Protein AF-A0A968ZF08-F1 (afdb_monomer)

pLDDT: mean 76.98, std 14.82, range [44.12, 96.5]

Structure (mmCIF, N/CA/C/O backbone):
data_AF-A0A968ZF08-F1
#
_entry.id   AF-A0A968ZF08-F1
#
loop_
_atom_site.group_PDB
_atom_site.id
_atom_site.type_symbol
_atom_site.label_atom_id
_atom_site.label_alt_id
_atom_site.label_comp_id
_atom_site.label_asym_id
_atom_site.label_entity_id
_atom_site.label_seq_id
_atom_site.pdbx_PDB_ins_code
_atom_site.Cartn_x
_atom_site.Cartn_y
_atom_site.Cartn_z
_atom_site.occupancy
_atom_site.B_iso_or_equiv
_atom_site.auth_seq_id
_atom_site.auth_comp_id
_atom_site.auth_asym_id
_atom_sit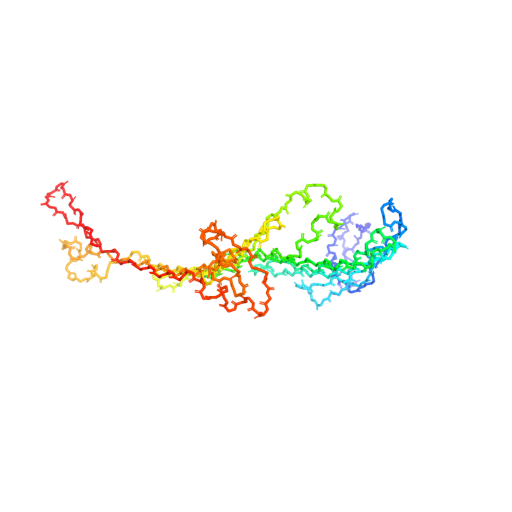e.auth_atom_id
_atom_site.pdbx_PDB_model_num
ATOM 1 N N . MET A 1 1 ? -23.225 6.498 -31.723 1.00 47.66 1 MET A N 1
ATOM 2 C CA . MET A 1 1 ? -24.523 7.137 -32.005 1.00 47.66 1 MET A CA 1
ATOM 3 C C . MET A 1 1 ? -25.065 6.472 -33.248 1.00 47.66 1 MET A C 1
ATOM 5 O O . MET A 1 1 ? -24.306 6.337 -34.199 1.00 47.66 1 MET A O 1
ATOM 9 N N . THR A 1 2 ? -26.288 5.959 -33.204 1.00 60.84 2 THR A N 1
ATOM 10 C CA . THR A 1 2 ? -26.950 5.377 -34.379 1.00 60.84 2 THR A CA 1
ATOM 11 C C . THR A 1 2 ? -27.924 6.404 -34.952 1.00 60.84 2 THR A C 1
ATOM 13 O O . THR A 1 2 ? -28.479 7.197 -34.189 1.00 60.84 2 THR A O 1
ATOM 16 N N . GLY A 1 3 ? -28.082 6.421 -36.279 1.00 67.25 3 GLY A N 1
ATOM 17 C CA . GLY A 1 3 ? -29.050 7.277 -36.977 1.00 67.25 3 GLY A CA 1
ATOM 18 C C . GLY A 1 3 ? -30.508 6.904 -36.667 1.00 67.25 3 GLY A C 1
ATOM 19 O O . GLY A 1 3 ? -30.730 6.046 -35.808 1.00 67.25 3 GLY A O 1
ATOM 20 N N . PRO A 1 4 ? -31.494 7.527 -37.341 1.00 73.12 4 PRO A N 1
ATOM 21 C CA . PRO A 1 4 ? -32.912 7.281 -37.085 1.00 73.12 4 PRO A CA 1
ATOM 22 C C . PRO A 1 4 ? -33.223 5.785 -37.164 1.00 73.12 4 PRO A C 1
ATOM 24 O O . PRO A 1 4 ? -32.818 5.108 -38.110 1.00 73.12 4 PRO A O 1
ATOM 27 N N . PHE A 1 5 ? -33.905 5.264 -36.148 1.00 74.12 5 PHE A N 1
ATOM 28 C CA . PHE A 1 5 ? -34.197 3.838 -36.030 1.00 74.12 5 PHE A CA 1
ATOM 29 C C . PHE A 1 5 ? -35.633 3.619 -35.555 1.00 74.12 5 PHE A C 1
ATOM 31 O O . PHE A 1 5 ? -36.205 4.450 -34.844 1.00 74.12 5 PHE A O 1
ATOM 38 N N . ASN A 1 6 ? -36.210 2.489 -35.961 1.00 78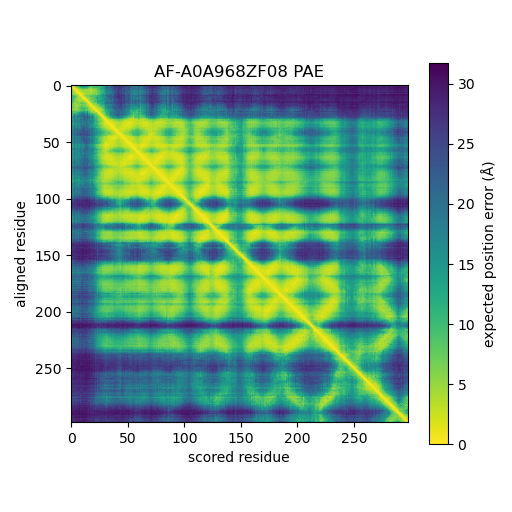.88 6 ASN A N 1
ATOM 39 C CA . ASN A 1 6 ? -37.553 2.083 -35.572 1.00 78.88 6 ASN A CA 1
ATOM 40 C C . ASN A 1 6 ? -37.492 0.902 -34.598 1.00 78.88 6 ASN A C 1
ATOM 42 O O . ASN A 1 6 ? -36.648 0.016 -34.754 1.00 78.88 6 ASN A O 1
ATOM 46 N N . LEU A 1 7 ? -38.357 0.899 -33.583 1.00 71.94 7 LEU A N 1
ATOM 47 C CA . LEU A 1 7 ? -38.429 -0.196 -32.620 1.00 71.94 7 LEU A CA 1
ATOM 48 C C . LEU A 1 7 ? -39.326 -1.311 -33.176 1.00 71.94 7 LEU A C 1
ATOM 50 O O . LEU A 1 7 ? -40.513 -1.100 -33.423 1.00 71.94 7 LEU A O 1
ATOM 54 N N . ASN A 1 8 ? -38.767 -2.509 -33.336 1.00 77.81 8 ASN A N 1
ATOM 55 C CA . ASN A 1 8 ? -39.511 -3.695 -33.761 1.00 77.81 8 ASN A CA 1
ATOM 56 C C . ASN A 1 8 ? -39.683 -4.640 -32.568 1.00 77.81 8 ASN A C 1
ATOM 58 O O . ASN A 1 8 ? -38.724 -4.885 -31.833 1.00 77.81 8 ASN A O 1
ATOM 62 N N . PHE A 1 9 ? -40.881 -5.193 -32.383 1.00 69.00 9 PHE A N 1
ATOM 63 C CA . PHE A 1 9 ? -41.129 -6.240 -31.393 1.00 69.00 9 PHE A CA 1
ATOM 64 C C . PHE A 1 9 ? -41.581 -7.503 -32.120 1.00 69.00 9 PHE A C 1
ATOM 66 O O . PHE A 1 9 ? -42.611 -7.489 -32.786 1.00 69.00 9 PHE A O 1
ATOM 73 N N . SER A 1 10 ? -40.805 -8.588 -32.013 1.00 75.44 10 SER A N 1
ATOM 74 C CA . SER A 1 10 ? -41.101 -9.853 -32.701 1.00 75.44 10 SER A CA 1
ATOM 75 C C . SER A 1 10 ? -41.332 -9.682 -34.216 1.00 75.44 10 SER A C 1
ATOM 77 O O . SER A 1 10 ? -42.333 -10.157 -34.743 1.00 75.44 10 SER A O 1
ATOM 79 N N . ASP A 1 11 ? -40.439 -8.945 -34.890 1.00 76.50 11 ASP A N 1
ATOM 80 C CA . ASP A 1 11 ? -40.513 -8.578 -36.320 1.00 76.50 11 ASP A CA 1
ATOM 81 C C . ASP A 1 11 ? -41.736 -7.746 -36.754 1.00 76.50 11 ASP A C 1
ATOM 83 O O . ASP A 1 11 ? -41.885 -7.434 -37.935 1.00 76.50 11 ASP A O 1
ATOM 87 N N . VAL A 1 12 ? -42.566 -7.279 -35.814 1.00 78.81 12 VAL A N 1
ATOM 88 C CA . VAL A 1 12 ? -43.628 -6.305 -36.092 1.00 78.81 12 VAL A CA 1
ATOM 89 C C . VAL A 1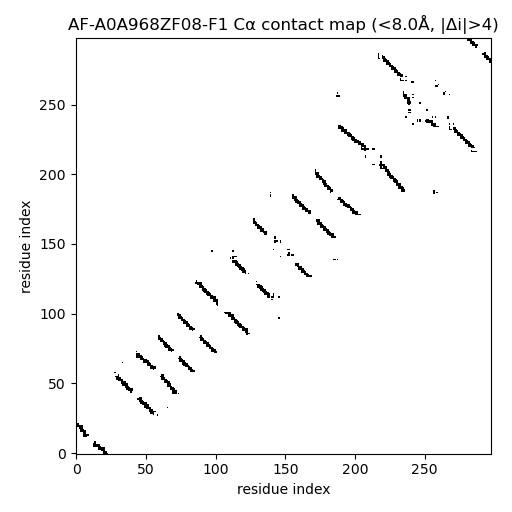 12 ? -43.094 -4.887 -35.848 1.00 78.81 12 VAL A C 1
ATOM 91 O O . VAL A 1 12 ? -42.677 -4.580 -34.722 1.00 78.81 12 VAL A O 1
ATOM 94 N N . PRO A 1 13 ? -43.084 -4.005 -36.866 1.00 72.12 13 PRO A N 1
ATOM 95 C CA . PRO A 1 13 ? -42.648 -2.627 -36.693 1.00 72.12 13 PRO A CA 1
ATOM 96 C C . PRO A 1 13 ? -43.659 -1.864 -35.840 1.00 72.12 13 PRO A C 1
ATOM 98 O O . PRO A 1 13 ? -44.839 -1.772 -36.180 1.00 72.12 13 PRO A O 1
ATOM 101 N N . THR A 1 14 ? -43.201 -1.303 -34.721 1.00 77.12 14 THR A N 1
ATOM 102 C CA . THR A 1 14 ? -44.035 -0.396 -33.927 1.00 77.12 14 THR A CA 1
ATOM 103 C C . THR A 1 14 ? -43.994 1.011 -34.539 1.00 77.12 14 THR A C 1
ATOM 105 O O . THR A 1 14 ? -43.024 1.356 -35.213 1.00 77.12 14 THR A O 1
ATOM 108 N N . PRO A 1 15 ? -45.020 1.856 -34.331 1.00 69.12 15 PRO A N 1
ATOM 109 C CA . PRO A 1 15 ? -45.010 3.247 -34.801 1.00 69.12 15 PRO A CA 1
ATOM 110 C C . PRO A 1 15 ? -44.082 4.169 -33.978 1.00 69.12 15 PRO A C 1
ATOM 112 O O . PRO A 1 15 ? -44.050 5.377 -34.206 1.00 69.12 15 PRO A O 1
ATOM 115 N N . LEU A 1 16 ? -43.335 3.628 -33.008 1.00 73.19 16 LEU A N 1
ATOM 116 C CA . LEU A 1 16 ? -42.413 4.371 -32.149 1.00 73.19 16 LEU A CA 1
ATOM 117 C C . LEU A 1 16 ? -41.025 4.470 -32.806 1.00 73.19 16 LEU A C 1
ATOM 119 O O . LEU A 1 16 ? -40.125 3.674 -32.529 1.00 73.19 16 LEU A O 1
ATOM 123 N N . GLY A 1 17 ? -40.859 5.475 -33.670 1.00 71.38 17 GLY A N 1
ATOM 124 C CA . GLY A 1 17 ? -39.579 5.836 -34.285 1.00 71.38 17 GLY A CA 1
ATOM 125 C C . GLY A 1 17 ? -38.812 6.879 -33.468 1.00 71.38 17 GLY A C 1
ATOM 126 O O . GLY A 1 17 ? -39.379 7.887 -33.045 1.00 71.38 17 GLY A O 1
ATOM 127 N N . PHE A 1 18 ? -37.509 6.670 -33.272 1.00 79.00 18 PHE A N 1
ATOM 128 C CA . PHE A 1 18 ? -36.637 7.618 -32.575 1.00 79.00 18 PHE A CA 1
ATOM 129 C C . PHE A 1 18 ? -35.630 8.231 -33.554 1.00 79.00 18 PHE A C 1
ATOM 131 O O . PHE A 1 18 ? -34.952 7.521 -34.298 1.00 79.00 18 PHE A O 1
ATOM 138 N N . LEU A 1 19 ? -35.498 9.561 -33.529 1.00 75.12 19 LEU A N 1
ATOM 139 C CA . LEU A 1 19 ? -34.545 10.297 -34.374 1.00 75.12 19 LEU A CA 1
ATOM 140 C C . LEU A 1 19 ? -33.081 10.023 -33.984 1.00 75.12 19 LEU A C 1
ATOM 142 O O . LEU A 1 19 ? -32.188 10.120 -34.821 1.00 75.12 19 LEU A O 1
ATOM 146 N N . PHE A 1 20 ? -32.837 9.675 -32.717 1.00 70.06 20 PHE A N 1
ATOM 147 C CA . PHE A 1 20 ? -31.529 9.320 -32.172 1.00 70.06 20 PHE A CA 1
ATOM 148 C C . PHE A 1 20 ? -31.691 8.489 -30.898 1.00 70.06 20 PHE A C 1
ATOM 150 O O . PHE A 1 20 ? -32.651 8.637 -30.144 1.00 70.06 20 PHE A O 1
ATOM 157 N N . GLY A 1 21 ? -30.728 7.606 -30.647 1.00 70.38 21 GLY A N 1
ATOM 158 C CA . GLY A 1 21 ? -30.729 6.717 -29.493 1.00 70.38 21 GLY A CA 1
ATOM 159 C C . GLY A 1 21 ? -29.304 6.387 -29.095 1.00 70.38 21 GLY A C 1
ATOM 160 O O . GLY A 1 21 ? -28.435 6.143 -29.937 1.00 70.38 21 GLY A O 1
ATOM 161 N N . ILE A 1 22 ? -29.045 6.420 -27.792 1.00 70.75 22 ILE A N 1
ATOM 162 C CA . ILE A 1 22 ? -27.770 5.997 -27.229 1.00 70.75 22 ILE A CA 1
ATOM 163 C C . ILE A 1 22 ? -28.013 4.638 -26.597 1.00 70.75 22 ILE A C 1
ATOM 165 O O . ILE A 1 22 ? -28.497 4.539 -25.474 1.00 70.75 22 ILE A O 1
ATOM 169 N N . PHE A 1 23 ? -27.667 3.587 -27.332 1.00 74.75 23 PHE A N 1
ATOM 170 C CA . PHE A 1 23 ? -27.576 2.248 -26.774 1.00 74.75 23 PHE A CA 1
ATOM 171 C C . PHE A 1 23 ? -26.169 2.074 -26.202 1.00 74.75 23 PHE A C 1
ATOM 173 O O . PHE A 1 23 ? -25.208 2.012 -26.978 1.00 74.75 23 PHE A O 1
ATOM 180 N N . PRO A 1 24 ? -25.997 2.031 -24.868 1.00 66.19 24 PRO A N 1
ATOM 181 C CA . PRO A 1 24 ? -24.709 1.707 -24.287 1.00 66.19 24 PRO A CA 1
ATOM 182 C C . PRO A 1 24 ? -24.415 0.242 -24.606 1.00 66.19 24 PRO A C 1
ATOM 184 O O . PRO A 1 24 ? -24.871 -0.663 -23.914 1.00 66.19 24 PRO A O 1
ATOM 187 N N . MET A 1 25 ? -23.663 -0.009 -25.674 1.00 66.25 25 MET A N 1
ATOM 188 C CA . MET A 1 25 ? -23.073 -1.323 -25.885 1.00 66.25 25 MET A CA 1
ATOM 189 C C . MET A 1 25 ? -22.036 -1.516 -24.777 1.00 66.25 25 MET A C 1
ATOM 191 O O . MET A 1 25 ? -21.083 -0.729 -24.719 1.00 66.25 25 MET A O 1
ATOM 195 N N . PRO A 1 26 ? -22.188 -2.509 -23.881 1.00 63.09 26 PRO A N 1
ATOM 196 C CA . PRO A 1 26 ? -21.148 -2.809 -22.916 1.00 63.09 26 PRO A CA 1
ATOM 197 C C . PRO A 1 26 ? -19.923 -3.265 -23.707 1.00 63.09 26 PRO A C 1
ATOM 199 O O . PRO A 1 26 ? -19.850 -4.398 -24.182 1.00 63.09 26 PRO A O 1
ATOM 202 N N . ARG A 1 27 ? -18.963 -2.357 -23.901 1.00 63.75 27 ARG A N 1
ATOM 203 C CA . ARG A 1 27 ? -17.646 -2.697 -24.429 1.00 63.75 27 ARG A CA 1
ATOM 204 C C . ARG A 1 27 ? -16.956 -3.535 -23.365 1.00 63.75 27 ARG A C 1
ATOM 206 O O . ARG A 1 27 ? -16.322 -2.993 -22.466 1.00 63.75 27 ARG A O 1
ATOM 213 N N . ARG A 1 28 ? -17.136 -4.854 -23.438 1.00 68.06 28 ARG A N 1
ATOM 214 C CA . ARG A 1 28 ? -16.257 -5.778 -22.728 1.00 68.06 28 ARG A CA 1
ATOM 215 C C . ARG A 1 28 ? -14.859 -5.558 -23.279 1.00 68.06 28 ARG A C 1
ATOM 217 O O . ARG A 1 28 ? -14.691 -5.450 -24.500 1.00 68.06 28 ARG A O 1
ATOM 224 N N . ALA A 1 29 ? -13.895 -5.427 -22.378 1.00 71.31 29 ALA A N 1
ATOM 225 C CA . ALA A 1 29 ? -12.511 -5.468 -22.784 1.00 71.31 29 ALA A CA 1
ATOM 226 C C . ALA A 1 29 ? -12.263 -6.816 -23.492 1.00 71.31 29 ALA A C 1
ATOM 228 O O . ALA A 1 29 ? -13.035 -7.772 -23.378 1.00 71.31 29 ALA A O 1
ATOM 229 N N . ARG A 1 30 ? -11.284 -6.841 -24.387 1.00 81.81 30 ARG A N 1
ATOM 230 C CA . ARG A 1 30 ? -10.884 -8.060 -25.081 1.00 81.81 30 ARG A CA 1
ATOM 231 C C . ARG A 1 30 ? -9.378 -8.098 -25.075 1.00 81.81 30 ARG A C 1
ATOM 233 O O . ARG A 1 30 ? -8.737 -7.066 -25.276 1.00 81.81 30 ARG A O 1
ATOM 240 N N . SER A 1 31 ? -8.843 -9.290 -24.857 1.00 91.50 31 SER A N 1
ATOM 241 C CA . SER A 1 31 ? -7.417 -9.524 -24.993 1.00 91.50 31 SER A CA 1
ATOM 242 C C . SER A 1 31 ? -6.949 -9.138 -26.396 1.00 91.50 31 SER A C 1
ATOM 244 O O . SER A 1 31 ? -7.662 -9.369 -27.376 1.00 91.50 31 SER A O 1
ATOM 246 N N . GLY A 1 32 ? -5.769 -8.537 -26.495 1.00 91.56 32 GLY A N 1
ATOM 247 C CA . GLY A 1 32 ? -5.272 -8.033 -27.767 1.00 91.56 32 GLY A CA 1
ATOM 248 C C . GLY A 1 32 ? -3.838 -7.537 -27.70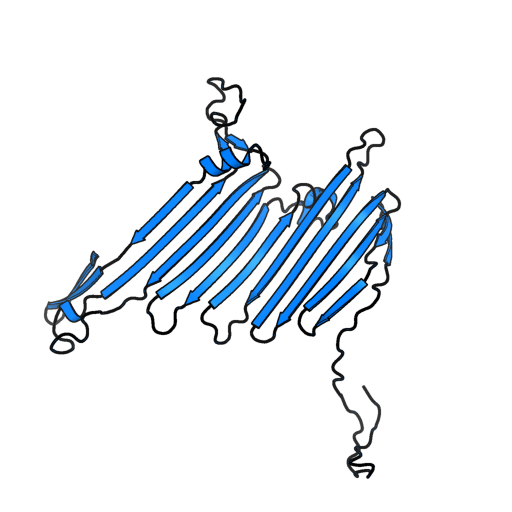5 1.00 91.56 32 GLY A C 1
ATOM 249 O O . GLY A 1 32 ? -3.282 -7.287 -26.637 1.00 91.56 32 GLY A O 1
ATOM 250 N N . VAL A 1 33 ? -3.243 -7.394 -28.885 1.00 92.81 33 VAL A N 1
ATOM 251 C CA . VAL A 1 33 ? -1.886 -6.872 -29.038 1.00 92.81 33 VAL A CA 1
ATOM 252 C C . VAL A 1 33 ? -1.891 -5.364 -28.789 1.00 92.81 33 VAL A C 1
ATOM 254 O O . VAL A 1 33 ? -2.725 -4.633 -29.324 1.00 92.81 33 VAL A O 1
ATOM 257 N N . ILE A 1 34 ? -0.944 -4.901 -27.978 1.00 92.81 34 ILE A N 1
ATOM 258 C CA . ILE A 1 34 ? -0.653 -3.488 -27.761 1.00 92.81 34 ILE A CA 1
ATOM 259 C C . ILE A 1 34 ? 0.438 -3.105 -28.758 1.00 92.81 34 ILE A C 1
ATOM 261 O O . ILE A 1 34 ? 1.558 -3.619 -28.693 1.00 92.81 34 ILE A O 1
ATOM 265 N N . PHE A 1 35 ? 0.104 -2.225 -29.700 1.00 94.56 35 PHE A N 1
ATOM 266 C CA . PHE A 1 35 ? 1.063 -1.778 -30.703 1.00 94.56 35 PHE A CA 1
ATOM 267 C C . PHE A 1 35 ? 2.143 -0.893 -30.073 1.00 94.56 35 PHE A C 1
ATOM 269 O O . PHE A 1 35 ? 1.806 0.059 -29.361 1.00 94.56 35 PHE A O 1
ATOM 276 N N . PRO A 1 36 ? 3.428 -1.174 -30.352 1.00 93.81 36 PRO A N 1
ATOM 277 C CA . PRO A 1 36 ? 4.507 -0.337 -29.871 1.00 93.81 36 PRO A CA 1
ATOM 278 C C . PRO A 1 36 ? 4.492 1.035 -30.540 1.00 93.81 36 PRO A C 1
ATOM 280 O O . PRO A 1 36 ? 4.003 1.221 -31.655 1.00 93.81 36 PRO A O 1
ATOM 283 N N . LYS A 1 37 ? 5.123 1.989 -29.868 1.00 93.69 37 LYS A N 1
ATOM 284 C CA . LYS A 1 37 ? 5.439 3.316 -30.384 1.00 93.69 37 LYS A CA 1
ATOM 285 C C . LYS A 1 37 ? 6.920 3.375 -30.711 1.00 93.69 37 LYS A C 1
ATOM 287 O O . LYS A 1 37 ? 7.745 2.945 -29.904 1.00 93.69 37 LYS A O 1
ATOM 292 N N . TYR A 1 38 ? 7.247 3.944 -31.861 1.00 92.94 38 TYR A N 1
ATOM 293 C CA . TYR A 1 38 ? 8.620 4.215 -32.262 1.00 92.94 38 TYR A CA 1
ATOM 294 C C . TYR A 1 38 ? 8.945 5.703 -32.100 1.00 92.94 38 TYR A C 1
ATOM 296 O O . TYR A 1 38 ? 8.054 6.554 -32.149 1.00 92.94 38 TYR A O 1
ATOM 304 N N . GLY A 1 39 ? 10.216 6.020 -31.887 1.00 92.38 39 GLY A N 1
ATOM 305 C CA . GLY A 1 39 ? 10.694 7.392 -31.759 1.00 92.38 39 GLY A CA 1
ATOM 306 C C . GLY A 1 39 ? 12.186 7.443 -31.457 1.00 92.38 39 GLY A C 1
ATOM 307 O O . GLY A 1 39 ? 12.879 6.432 -31.555 1.00 92.38 39 GLY A O 1
ATOM 308 N N . GLU A 1 40 ? 12.676 8.620 -31.082 1.00 89.81 40 GLU A N 1
ATOM 309 C CA . GLU A 1 40 ? 14.078 8.846 -30.739 1.00 89.81 40 GLU A CA 1
ATOM 310 C C . GLU A 1 40 ? 14.190 9.677 -29.456 1.00 89.81 40 GLU A C 1
ATOM 312 O O . GLU A 1 40 ? 13.421 10.610 -29.225 1.00 89.81 40 GLU A O 1
ATOM 317 N N . GLU A 1 41 ? 15.147 9.329 -28.600 1.00 83.75 41 GLU A N 1
ATOM 318 C CA . GLU A 1 41 ? 15.464 10.043 -27.368 1.00 83.75 41 GLU A CA 1
ATOM 319 C C . GLU A 1 41 ? 16.968 10.336 -27.314 1.00 83.75 41 GLU A C 1
ATOM 321 O O . GLU A 1 41 ? 17.785 9.425 -27.420 1.00 83.75 41 GLU A O 1
ATOM 326 N N . ARG A 1 42 ? 17.364 11.593 -27.072 1.00 78.69 42 ARG A N 1
ATOM 327 C CA . ARG A 1 42 ? 18.778 12.034 -27.109 1.00 78.69 42 ARG A CA 1
ATOM 328 C C . ARG A 1 42 ? 19.727 11.133 -26.302 1.00 78.69 42 ARG A C 1
ATOM 330 O O . ARG A 1 42 ? 20.842 10.826 -26.726 1.00 78.69 42 ARG A O 1
ATOM 337 N N . LEU A 1 43 ? 19.278 10.690 -25.128 1.00 76.25 43 LEU A N 1
ATOM 338 C CA . LEU A 1 43 ? 20.084 9.877 -24.221 1.00 76.25 43 LEU A CA 1
ATOM 339 C C . LEU A 1 43 ? 20.102 8.394 -24.604 1.00 76.25 43 LEU A C 1
ATOM 341 O O . LEU A 1 43 ? 21.161 7.781 -24.508 1.00 76.25 43 LEU A O 1
ATOM 345 N N . ARG A 1 44 ? 18.989 7.834 -25.092 1.00 78.38 44 ARG A N 1
ATOM 346 C CA . ARG A 1 44 ? 18.799 6.380 -25.278 1.00 78.38 44 ARG A CA 1
ATOM 347 C C . ARG A 1 44 ? 18.741 5.929 -26.750 1.00 78.38 44 ARG A C 1
ATOM 349 O O . ARG A 1 44 ? 18.744 4.735 -27.023 1.00 78.38 44 ARG A O 1
ATOM 356 N N . GLY A 1 45 ? 18.788 6.869 -27.693 1.00 86.69 45 GLY A N 1
ATOM 357 C CA . GLY A 1 45 ? 18.734 6.618 -29.135 1.00 86.69 45 GLY A CA 1
ATOM 358 C C . GLY A 1 45 ? 17.319 6.329 -29.636 1.00 86.69 45 GLY A C 1
ATOM 359 O O . GLY A 1 45 ? 16.335 6.750 -29.023 1.00 86.69 45 GLY A O 1
ATOM 360 N N . PHE A 1 46 ? 17.225 5.612 -30.755 1.00 91.56 46 PHE A N 1
ATOM 361 C CA . PHE A 1 46 ? 15.949 5.143 -31.290 1.00 91.56 46 PHE A CA 1
ATOM 362 C C . PHE A 1 46 ? 15.318 4.144 -30.330 1.00 91.56 46 PHE A C 1
ATOM 364 O O . PHE A 1 46 ? 16.016 3.325 -29.735 1.00 91.56 46 PHE A O 1
ATOM 371 N N . PHE A 1 47 ? 14.001 4.191 -30.182 1.00 92.69 47 PHE A N 1
ATOM 372 C CA . PHE A 1 47 ? 13.286 3.293 -29.290 1.00 92.69 47 PHE A CA 1
ATOM 373 C C . PHE A 1 47 ? 12.056 2.690 -29.949 1.00 92.69 47 PHE A C 1
ATOM 375 O O . PHE A 1 47 ? 11.422 3.300 -30.810 1.00 92.69 47 PHE A O 1
ATOM 382 N N . LEU A 1 48 ? 11.693 1.508 -29.464 1.00 93.00 48 LEU A N 1
ATOM 383 C CA . LEU A 1 48 ? 10.410 0.862 -29.670 1.00 93.00 48 LEU A CA 1
ATOM 384 C C . LEU A 1 48 ? 9.848 0.545 -28.280 1.00 93.00 48 LEU A C 1
ATOM 386 O O . LEU A 1 48 ? 10.386 -0.314 -27.588 1.00 93.00 48 LEU A O 1
ATOM 390 N N . ARG A 1 49 ? 8.820 1.270 -27.834 1.00 92.00 49 ARG A N 1
ATOM 391 C CA . ARG A 1 49 ? 8.293 1.198 -26.456 1.00 92.00 49 ARG A CA 1
ATOM 392 C C . ARG A 1 49 ? 6.793 0.942 -26.417 1.00 92.00 49 ARG A C 1
ATOM 394 O O . ARG A 1 49 ? 6.111 1.122 -27.419 1.00 92.00 49 ARG A O 1
ATOM 401 N N . ASP A 1 50 ? 6.285 0.546 -25.255 1.00 91.56 50 ASP A N 1
ATOM 402 C CA . ASP A 1 50 ? 4.868 0.240 -25.008 1.00 91.56 50 ASP A CA 1
ATOM 403 C C . ASP A 1 50 ? 4.290 -0.900 -25.874 1.00 91.56 50 ASP A C 1
ATOM 405 O O . ASP A 1 50 ? 3.074 -1.025 -25.988 1.00 91.56 50 ASP A O 1
ATOM 409 N N . GLY A 1 51 ? 5.126 -1.743 -26.488 1.00 94.25 51 GLY A N 1
ATOM 410 C CA . GLY A 1 51 ? 4.659 -2.876 -27.294 1.00 94.25 51 GLY A CA 1
ATOM 411 C C . GLY A 1 51 ? 4.400 -4.102 -26.437 1.00 94.25 51 GLY A C 1
ATOM 412 O O . GLY A 1 51 ? 5.213 -4.413 -25.574 1.00 94.25 51 GLY A O 1
ATOM 413 N N . GLY A 1 52 ? 3.312 -4.835 -26.662 1.00 94.75 52 GLY A N 1
ATOM 414 C CA . GLY A 1 52 ? 3.077 -6.057 -25.896 1.00 94.75 52 GLY A CA 1
ATOM 415 C C . GLY A 1 52 ? 1.690 -6.651 -26.050 1.00 94.75 52 GLY A C 1
ATOM 416 O O . GLY A 1 52 ? 1.100 -6.602 -27.126 1.00 94.75 52 GLY A O 1
ATOM 417 N N . TYR A 1 53 ? 1.170 -7.234 -24.974 1.00 95.19 53 TYR A N 1
ATOM 418 C CA . TYR A 1 53 ? -0.118 -7.915 -24.984 1.00 95.19 53 TYR A CA 1
ATOM 419 C C . TYR A 1 53 ? -0.960 -7.540 -23.765 1.00 95.19 53 TYR A C 1
ATOM 421 O O . TYR A 1 53 ? -0.482 -7.497 -22.629 1.00 95.19 53 TYR A O 1
ATOM 429 N N . TYR A 1 54 ? -2.234 -7.272 -24.021 1.00 94.31 54 TYR A N 1
ATOM 430 C CA . TYR A 1 54 ? -3.255 -7.049 -23.016 1.00 94.31 54 TYR A CA 1
ATOM 431 C C . TYR A 1 54 ? -4.056 -8.333 -22.820 1.00 94.31 54 TYR A C 1
ATOM 433 O O . TYR A 1 54 ? -4.664 -8.843 -23.759 1.00 94.31 54 TYR A O 1
ATOM 441 N N . PHE A 1 55 ? -4.061 -8.845 -21.597 1.00 93.81 55 PHE A N 1
ATOM 442 C CA . PHE A 1 55 ? -4.840 -9.991 -21.156 1.00 93.81 55 PHE A CA 1
ATOM 443 C C . PHE A 1 55 ? -6.051 -9.496 -20.368 1.00 93.81 55 PHE A C 1
ATOM 445 O O . PHE A 1 55 ? -5.916 -8.912 -19.289 1.00 93.81 55 PHE A O 1
ATOM 452 N N . ASP A 1 56 ? -7.239 -9.760 -20.898 1.00 90.50 56 ASP A N 1
ATOM 453 C CA . ASP A 1 56 ? -8.494 -9.566 -20.186 1.00 90.50 56 ASP A CA 1
ATOM 454 C C . ASP A 1 56 ? -8.956 -10.909 -19.610 1.00 90.50 56 ASP A C 1
ATOM 456 O O . ASP A 1 56 ? -9.553 -11.729 -20.307 1.00 90.50 56 ASP A O 1
ATOM 460 N N . PHE A 1 57 ? -8.593 -11.183 -18.353 1.00 87.00 57 PHE A N 1
ATOM 461 C CA . PHE A 1 57 ? -8.905 -12.462 -17.706 1.00 87.00 57 PHE A CA 1
ATOM 462 C C . PHE A 1 57 ? -10.365 -12.533 -17.250 1.00 87.00 57 PHE A C 1
ATOM 464 O O . PHE A 1 57 ? -10.976 -13.600 -17.277 1.00 87.00 57 PHE A O 1
ATOM 471 N N . SER A 1 58 ? -10.915 -11.413 -16.777 1.00 86.31 58 SER A N 1
ATOM 472 C CA . SER A 1 58 ? -12.316 -11.295 -16.370 1.00 86.31 58 SER A CA 1
ATOM 473 C C . SER A 1 58 ? -12.753 -9.833 -16.341 1.00 86.31 58 SER A C 1
ATOM 475 O O . SER A 1 58 ? -11.914 -8.942 -16.241 1.00 86.31 58 SER A O 1
ATOM 477 N N . ASP A 1 59 ? -14.063 -9.596 -16.216 1.00 84.44 59 ASP A N 1
ATOM 478 C CA . ASP A 1 59 ? -14.644 -8.260 -15.995 1.00 84.44 59 ASP A CA 1
ATOM 479 C C . ASP A 1 59 ? -14.080 -7.520 -14.756 1.00 84.44 59 ASP A C 1
ATOM 481 O O . ASP A 1 59 ? -14.330 -6.326 -14.571 1.00 84.44 59 ASP A O 1
ATOM 485 N N . TYR A 1 60 ? -13.350 -8.219 -13.878 1.00 88.69 60 TYR A N 1
ATOM 486 C CA . TYR A 1 60 ? -12.781 -7.668 -12.650 1.00 88.69 60 TYR A CA 1
ATOM 487 C C . TYR A 1 60 ? -11.263 -7.543 -12.651 1.00 88.69 60 TYR A C 1
ATOM 489 O O . TYR A 1 60 ? -10.763 -6.865 -11.759 1.00 88.69 60 TYR A O 1
ATOM 497 N N . VAL A 1 61 ? -10.533 -8.216 -13.547 1.00 92.50 61 VAL A N 1
ATOM 498 C CA . VAL A 1 61 ? -9.062 -8.296 -13.512 1.00 92.50 61 VAL A CA 1
ATOM 499 C C . VAL A 1 61 ? -8.509 -8.322 -14.927 1.00 92.50 61 VAL A C 1
ATOM 501 O O . VAL A 1 61 ? -8.827 -9.221 -15.705 1.00 92.50 61 VAL A O 1
ATOM 504 N N . ASN A 1 62 ? -7.602 -7.392 -15.205 1.00 93.75 62 ASN A N 1
ATOM 505 C CA . ASN A 1 62 ? -6.829 -7.352 -16.436 1.00 93.75 62 ASN A CA 1
ATOM 506 C C . ASN A 1 62 ? -5.325 -7.290 -16.150 1.00 93.75 62 ASN A C 1
ATOM 508 O O . ASN A 1 62 ? -4.900 -7.024 -15.021 1.00 93.75 62 ASN A O 1
ATOM 512 N N . LEU A 1 63 ? -4.522 -7.551 -17.176 1.00 95.06 63 LEU A N 1
ATOM 513 C CA . LEU A 1 63 ? -3.067 -7.486 -17.133 1.00 95.06 63 LEU A CA 1
ATOM 514 C C . LEU A 1 63 ? -2.540 -7.002 -18.483 1.00 95.06 63 LEU A C 1
ATOM 516 O O . LEU A 1 63 ? -2.783 -7.631 -19.503 1.00 95.06 63 LEU A O 1
ATOM 520 N N . SER A 1 64 ? -1.772 -5.924 -18.502 1.00 95.88 64 SER A N 1
ATOM 521 C CA . SER A 1 64 ? -0.959 -5.523 -19.646 1.00 95.88 64 SER A CA 1
ATOM 522 C C . SER A 1 64 ? 0.491 -5.890 -19.388 1.00 95.88 64 SER A C 1
ATOM 524 O O . SER A 1 64 ? 1.049 -5.481 -18.370 1.00 95.88 64 SER A O 1
ATOM 526 N N . VAL A 1 65 ? 1.104 -6.613 -20.319 1.00 96.50 65 VAL A N 1
ATOM 527 C CA . VAL A 1 65 ? 2.549 -6.844 -20.331 1.00 96.50 65 VAL A CA 1
ATOM 528 C C . VAL A 1 65 ? 3.113 -6.139 -21.550 1.00 96.50 65 VAL A C 1
ATOM 530 O O . VAL A 1 65 ? 2.757 -6.490 -22.673 1.00 96.50 65 VAL A O 1
ATOM 533 N N . THR A 1 66 ? 3.956 -5.136 -21.334 1.00 96.12 66 THR A N 1
ATOM 534 C CA . THR A 1 66 ? 4.622 -4.368 -22.384 1.00 96.12 66 THR A CA 1
ATOM 535 C C . THR A 1 66 ? 6.134 -4.411 -22.226 1.00 96.12 66 THR A C 1
ATOM 537 O O . THR A 1 66 ? 6.671 -4.578 -21.133 1.00 96.12 66 THR A O 1
ATOM 540 N N . GLY A 1 67 ? 6.828 -4.285 -23.348 1.00 95.00 67 GLY A N 1
ATOM 541 C CA . GLY A 1 67 ? 8.270 -4.195 -23.439 1.00 95.00 67 GLY A CA 1
ATOM 542 C C . GLY A 1 67 ? 8.694 -2.907 -24.127 1.00 95.00 67 GLY A C 1
ATOM 543 O O . GLY A 1 67 ? 7.948 -2.292 -24.898 1.00 95.00 67 GLY A O 1
ATOM 544 N N . GLU A 1 68 ? 9.922 -2.514 -23.840 1.00 93.19 68 GLU A N 1
ATOM 545 C CA . GLU A 1 68 ? 10.608 -1.423 -24.505 1.00 93.19 68 GLU A CA 1
ATOM 546 C C . GLU A 1 68 ? 12.045 -1.822 -24.838 1.00 93.19 68 GLU A C 1
ATOM 548 O O . GLU A 1 68 ? 12.721 -2.492 -24.058 1.00 93.19 68 GLU A O 1
ATOM 553 N N . LEU A 1 69 ? 12.501 -1.417 -26.017 1.00 91.94 69 LEU A N 1
ATOM 554 C CA . LEU A 1 69 ? 13.837 -1.668 -26.539 1.00 91.94 69 LEU A CA 1
ATOM 555 C C . LEU A 1 69 ? 14.403 -0.364 -27.088 1.00 91.94 69 LEU A C 1
ATOM 557 O O . LEU A 1 69 ? 13.691 0.405 -27.737 1.00 91.94 69 LEU A O 1
ATOM 561 N N . TYR A 1 70 ? 15.685 -0.133 -26.840 1.00 90.62 70 TYR A N 1
ATOM 562 C CA . TYR A 1 70 ? 16.395 1.070 -27.253 1.00 90.62 70 TYR A CA 1
ATOM 563 C C . TYR A 1 70 ? 17.647 0.699 -28.045 1.00 90.62 70 TYR A C 1
ATOM 565 O O . TYR A 1 70 ? 18.329 -0.279 -27.741 1.00 90.62 70 TYR A O 1
ATOM 573 N N . SER A 1 71 ? 17.993 1.512 -29.041 1.00 89.00 71 SER A N 1
ATOM 574 C CA . SER A 1 71 ? 19.129 1.266 -29.931 1.00 89.00 71 SER A CA 1
ATOM 575 C C . SER A 1 71 ? 20.477 1.342 -29.215 1.00 89.00 71 SER A C 1
ATOM 577 O O . SER A 1 71 ? 21.450 0.774 -29.698 1.00 89.00 71 SER A O 1
ATOM 579 N N . LYS A 1 72 ? 20.551 2.023 -28.062 1.00 84.12 72 LYS A N 1
ATOM 580 C CA . LYS A 1 72 ? 21.749 2.076 -27.208 1.00 84.12 72 LYS A CA 1
ATOM 581 C C . LYS A 1 72 ? 21.797 0.959 -26.150 1.00 84.12 72 LYS A C 1
ATOM 583 O O . LYS A 1 72 ? 22.518 1.082 -25.163 1.00 84.12 72 LYS A O 1
ATOM 588 N N . GLY A 1 73 ? 21.030 -0.118 -26.338 1.00 81.12 73 GLY A N 1
ATOM 589 C CA . GLY A 1 73 ? 21.115 -1.343 -25.535 1.00 81.12 73 GLY A CA 1
ATOM 590 C C . GLY A 1 73 ? 20.301 -1.343 -24.239 1.00 81.12 73 GLY A C 1
ATOM 591 O O . GLY A 1 73 ? 20.336 -2.331 -23.507 1.00 81.12 73 GLY A O 1
ATOM 592 N N . GLN A 1 74 ? 19.558 -0.274 -23.935 1.00 85.19 74 GLN A N 1
ATOM 593 C CA . GLN A 1 74 ? 18.583 -0.301 -22.844 1.00 85.19 74 GLN A CA 1
ATOM 594 C C . GLN A 1 74 ? 17.391 -1.167 -23.253 1.00 85.19 74 GLN A C 1
ATOM 596 O O . GLN A 1 74 ? 16.946 -1.145 -24.403 1.00 85.19 74 GLN A O 1
ATOM 601 N N . TYR A 1 75 ? 16.820 -1.869 -22.287 1.00 89.50 75 TYR A N 1
ATOM 602 C CA . TYR A 1 75 ? 15.526 -2.510 -22.454 1.00 89.50 75 TYR A CA 1
ATOM 603 C C . TYR A 1 75 ? 14.730 -2.434 -21.160 1.00 89.50 75 TYR A C 1
ATOM 605 O O . TYR A 1 75 ? 15.284 -2.241 -20.074 1.00 89.50 75 TYR A O 1
ATOM 613 N N . GLY A 1 76 ? 13.420 -2.580 -21.281 1.00 91.31 76 GLY A N 1
ATOM 614 C CA . GLY A 1 76 ? 12.507 -2.541 -20.157 1.00 91.31 76 GLY A CA 1
ATOM 615 C C . GLY A 1 76 ? 11.314 -3.454 -20.364 1.00 91.31 76 GLY A C 1
ATOM 616 O O . GLY A 1 76 ? 10.921 -3.769 -21.485 1.00 91.31 76 GLY A O 1
ATOM 617 N N . LEU A 1 77 ? 10.757 -3.897 -19.248 1.00 94.06 77 LEU A N 1
ATOM 618 C CA . LEU A 1 77 ? 9.568 -4.721 -19.168 1.00 94.06 77 LEU A CA 1
ATOM 619 C C . LEU A 1 77 ? 8.635 -4.104 -18.133 1.00 94.06 77 LEU A C 1
ATOM 621 O O . LEU A 1 77 ? 9.034 -3.808 -17.006 1.00 94.06 77 LEU A O 1
ATOM 625 N N . ASN A 1 78 ? 7.379 -3.930 -18.510 1.00 94.12 78 ASN A N 1
ATOM 626 C CA . ASN A 1 78 ? 6.319 -3.443 -17.651 1.00 94.12 78 ASN A CA 1
ATOM 627 C C . ASN A 1 78 ? 5.196 -4.478 -17.615 1.00 94.12 78 ASN A C 1
ATOM 629 O O . ASN A 1 78 ? 4.699 -4.924 -18.644 1.00 94.12 78 ASN A O 1
ATOM 633 N N . ALA A 1 79 ? 4.794 -4.856 -16.411 1.00 96.38 79 ALA A N 1
ATOM 634 C CA . ALA A 1 79 ? 3.600 -5.638 -16.165 1.00 96.38 79 ALA A CA 1
ATOM 635 C C . ALA A 1 79 ? 2.677 -4.816 -15.269 1.00 96.38 79 ALA A C 1
ATOM 637 O O . ALA A 1 79 ? 3.022 -4.523 -14.125 1.00 96.38 79 ALA A O 1
ATOM 638 N N . ALA A 1 80 ? 1.500 -4.448 -15.762 1.00 96.00 80 ALA A N 1
ATOM 639 C CA . ALA A 1 80 ? 0.507 -3.698 -15.007 1.00 96.00 80 ALA A CA 1
ATOM 640 C C . ALA A 1 80 ? -0.820 -4.453 -14.983 1.00 96.00 80 ALA A C 1
ATOM 642 O O . ALA A 1 80 ? -1.397 -4.758 -16.017 1.00 96.00 80 ALA A O 1
ATOM 643 N N . SER A 1 81 ? -1.315 -4.748 -13.789 1.00 95.81 81 SER A N 1
ATOM 644 C CA . SER A 1 81 ? -2.616 -5.356 -13.565 1.00 95.81 81 SER A CA 1
ATOM 645 C C . SER A 1 81 ? -3.534 -4.370 -12.864 1.00 95.81 81 SER A C 1
ATOM 647 O O . SER A 1 81 ? -3.145 -3.723 -11.886 1.00 95.81 81 SER A O 1
ATOM 649 N N . GLN A 1 82 ? -4.766 -4.261 -13.344 1.00 93.75 82 GLN A N 1
ATOM 650 C CA . GLN A 1 82 ? -5.813 -3.509 -12.673 1.00 93.75 82 GLN A CA 1
ATOM 651 C C . GLN A 1 82 ? -6.917 -4.472 -12.294 1.00 93.75 82 GLN A C 1
ATOM 653 O O . GLN A 1 82 ? -7.308 -5.340 -13.077 1.00 93.75 82 GLN A O 1
ATOM 658 N N . TYR A 1 83 ? -7.434 -4.299 -11.085 1.00 93.75 83 TYR A N 1
ATOM 659 C CA . TYR A 1 83 ? -8.544 -5.096 -10.616 1.00 93.75 83 TYR A CA 1
ATOM 660 C C . TYR A 1 83 ? -9.581 -4.228 -9.917 1.00 93.75 83 TYR A C 1
ATOM 662 O O . TYR A 1 83 ? -9.269 -3.324 -9.138 1.00 93.75 83 TYR A O 1
ATOM 670 N N . LYS A 1 84 ? -10.852 -4.497 -10.199 1.00 92.50 84 LYS A N 1
ATOM 671 C CA . LYS A 1 84 ? -11.965 -3.719 -9.669 1.00 92.50 84 LYS A CA 1
ATOM 672 C C . LYS A 1 84 ? -13.184 -4.599 -9.497 1.00 92.50 84 LYS A C 1
ATOM 674 O O . LYS A 1 84 ? -13.747 -5.096 -10.461 1.00 92.50 84 LYS A O 1
ATOM 679 N N . LYS A 1 85 ? -13.659 -4.702 -8.261 1.00 90.31 85 LYS A N 1
ATOM 680 C CA . LYS A 1 85 ? -14.938 -5.319 -7.923 1.00 90.31 85 LYS A CA 1
ATOM 681 C C . LYS A 1 85 ? -15.854 -4.256 -7.330 1.00 90.31 85 LYS A C 1
ATOM 683 O O . LYS A 1 85 ? -15.561 -3.705 -6.269 1.00 90.31 85 LYS A O 1
ATOM 688 N N . ARG A 1 86 ? -16.973 -3.969 -8.004 1.00 87.00 86 ARG A N 1
ATOM 689 C CA . ARG A 1 86 ? -17.981 -3.000 -7.534 1.00 87.00 86 ARG A CA 1
ATOM 690 C C . ARG A 1 86 ? -18.449 -3.373 -6.120 1.00 87.00 86 ARG A C 1
ATOM 692 O O . ARG A 1 86 ? -18.742 -4.540 -5.873 1.00 87.00 86 ARG A O 1
ATOM 699 N N . TYR A 1 87 ? -18.487 -2.404 -5.200 1.00 86.50 87 TYR A N 1
ATOM 700 C CA . TYR A 1 87 ? -18.820 -2.618 -3.778 1.00 86.50 87 TYR A CA 1
ATOM 701 C C . TYR A 1 87 ? -17.877 -3.580 -3.032 1.00 86.50 87 TYR A C 1
ATOM 703 O O . TYR A 1 87 ? -18.185 -4.085 -1.949 1.00 86.50 87 TYR A O 1
ATOM 711 N N . GLY A 1 88 ? -16.716 -3.864 -3.621 1.00 88.75 88 GLY A N 1
ATOM 712 C CA . GLY A 1 88 ? -15.705 -4.753 -3.080 1.00 88.75 88 GLY A CA 1
ATOM 713 C C . GLY A 1 88 ? -14.420 -4.002 -2.794 1.00 88.75 88 GLY A C 1
ATOM 714 O O . GLY A 1 88 ? -14.109 -3.727 -1.636 1.00 88.75 88 GLY A O 1
ATOM 715 N N . TYR A 1 89 ? -13.680 -3.732 -3.860 1.00 91.56 89 TYR A N 1
ATOM 716 C CA . TYR A 1 89 ? -12.344 -3.158 -3.825 1.00 91.56 89 TYR A CA 1
ATOM 717 C C . TYR A 1 89 ? -11.953 -2.659 -5.214 1.00 91.56 89 TYR A C 1
ATOM 719 O O . TYR A 1 89 ? -12.491 -3.099 -6.233 1.00 91.56 89 TYR A O 1
ATOM 727 N N . THR A 1 90 ? -10.971 -1.775 -5.250 1.00 94.62 90 THR A N 1
ATOM 728 C CA . THR A 1 90 ? -10.278 -1.366 -6.466 1.00 94.62 90 THR A CA 1
ATOM 729 C C . THR A 1 90 ? -8.789 -1.338 -6.186 1.00 94.62 90 THR A C 1
ATOM 731 O O . THR A 1 90 ? -8.375 -1.014 -5.075 1.00 94.62 90 THR A O 1
ATOM 734 N N . GLY A 1 91 ? -7.974 -1.663 -7.174 1.00 95.19 91 GLY A N 1
ATOM 735 C CA . GLY A 1 91 ? -6.540 -1.544 -7.022 1.00 95.19 91 GLY A CA 1
ATOM 736 C C . GLY A 1 91 ? -5.786 -1.763 -8.315 1.00 95.19 91 GLY A C 1
ATOM 737 O O . GLY A 1 91 ? -6.335 -2.199 -9.328 1.00 95.19 91 GLY A O 1
ATOM 738 N N . ASN A 1 92 ? -4.508 -1.425 -8.261 1.00 96.06 92 ASN A N 1
ATOM 739 C CA . ASN A 1 92 ? -3.580 -1.596 -9.362 1.00 96.06 92 ASN A CA 1
ATOM 740 C C . ASN A 1 92 ? -2.265 -2.148 -8.823 1.00 96.06 92 ASN A C 1
ATOM 742 O O . ASN A 1 92 ? -1.773 -1.688 -7.798 1.00 96.06 92 ASN A O 1
ATOM 746 N N . ALA A 1 93 ? -1.694 -3.119 -9.518 1.00 95.94 93 ALA A N 1
ATOM 747 C CA . ALA A 1 93 ? -0.350 -3.617 -9.282 1.00 95.94 93 ALA A CA 1
ATOM 748 C C . ALA A 1 93 ? 0.472 -3.354 -10.542 1.00 95.94 93 ALA A C 1
ATOM 750 O O . ALA A 1 93 ? 0.007 -3.626 -11.643 1.00 95.94 93 ALA A O 1
ATOM 751 N N . SER A 1 94 ? 1.671 -2.806 -10.406 1.00 94.88 94 SER A N 1
ATOM 752 C CA . SER A 1 94 ? 2.578 -2.588 -11.526 1.00 94.88 94 SER A CA 1
ATOM 753 C C . SER A 1 94 ? 3.987 -2.984 -11.139 1.00 94.88 94 SER A C 1
ATOM 755 O O . SER A 1 94 ? 4.501 -2.509 -10.127 1.00 94.88 94 SER A O 1
ATOM 757 N N . PHE A 1 95 ? 4.614 -3.790 -11.974 1.00 93.69 95 PHE A N 1
ATOM 758 C CA . PHE A 1 95 ? 6.008 -4.161 -11.895 1.00 93.69 95 PHE A CA 1
ATOM 759 C C . PHE A 1 95 ? 6.723 -3.614 -13.126 1.00 93.69 95 PHE A C 1
ATOM 761 O O . PHE A 1 95 ? 6.285 -3.827 -14.252 1.00 93.69 95 PHE A O 1
ATOM 768 N N . ASN A 1 96 ? 7.800 -2.876 -12.906 1.00 90.44 96 ASN A N 1
ATOM 769 C CA . ASN A 1 96 ? 8.643 -2.319 -13.951 1.00 90.44 96 ASN A CA 1
ATOM 770 C C . ASN A 1 96 ? 10.046 -2.848 -13.724 1.00 90.44 96 ASN A C 1
ATOM 772 O O . ASN A 1 96 ? 10.547 -2.793 -12.605 1.00 90.44 96 ASN A O 1
ATOM 776 N N . MET A 1 97 ? 10.680 -3.317 -14.779 1.00 89.19 97 MET A N 1
ATOM 777 C CA . MET A 1 97 ? 12.075 -3.703 -14.787 1.00 89.19 97 MET A CA 1
ATOM 778 C C . MET A 1 97 ? 12.732 -2.985 -15.951 1.00 89.19 97 MET A C 1
ATOM 780 O O . MET A 1 97 ? 12.183 -2.968 -17.047 1.00 89.19 97 MET A O 1
ATOM 784 N N . SER A 1 98 ? 13.891 -2.393 -15.726 1.00 86.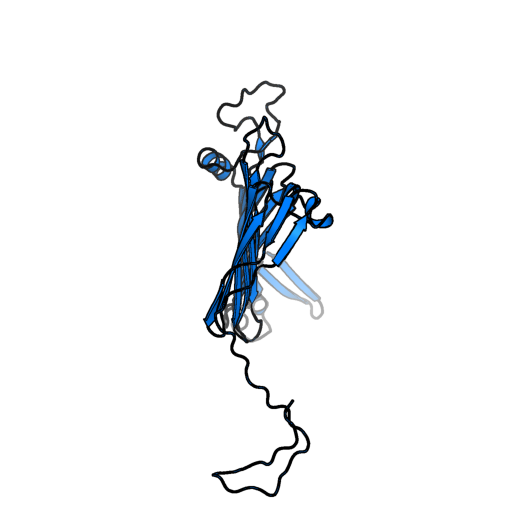06 98 SER A N 1
ATOM 785 C CA . SER A 1 98 ? 14.686 -1.780 -16.775 1.00 86.06 98 SER A CA 1
ATOM 786 C C . SER A 1 98 ? 16.151 -2.099 -16.560 1.00 86.06 98 SER A C 1
ATOM 788 O O . SER A 1 98 ? 16.658 -2.092 -15.438 1.00 86.06 98 SER A O 1
ATOM 790 N N . GLN A 1 99 ? 16.832 -2.392 -17.657 1.00 83.19 99 GLN A N 1
ATOM 791 C CA . GLN A 1 99 ? 18.269 -2.556 -17.675 1.00 83.19 99 GLN A CA 1
ATOM 792 C C . GLN A 1 99 ? 18.872 -1.357 -18.393 1.00 83.19 99 GLN A C 1
ATOM 794 O O . GLN A 1 99 ? 18.550 -1.078 -19.551 1.00 83.19 99 GLN A O 1
ATOM 799 N N . ILE A 1 100 ? 19.750 -0.643 -17.694 1.00 74.31 100 ILE A N 1
ATOM 800 C CA . ILE A 1 100 ? 20.494 0.478 -18.257 1.00 74.31 100 ILE A CA 1
ATOM 801 C C . ILE A 1 100 ? 21.974 0.077 -18.272 1.00 74.31 100 ILE A C 1
ATOM 803 O O . ILE A 1 100 ? 22.577 -0.011 -17.198 1.00 74.31 100 ILE A O 1
ATOM 807 N N . PRO A 1 101 ? 22.568 -0.190 -19.451 1.00 68.62 101 PRO A N 1
ATOM 808 C CA . PRO A 1 101 ? 24.009 -0.360 -19.552 1.00 68.62 101 PRO A CA 1
ATOM 809 C C . PRO A 1 101 ? 24.711 0.956 -19.198 1.00 68.62 101 PRO A C 1
ATOM 811 O O . PRO A 1 101 ? 24.175 2.044 -19.447 1.00 68.62 101 PRO A O 1
ATOM 814 N N . SER A 1 102 ? 25.893 0.856 -18.590 1.00 64.31 102 SER A N 1
ATOM 815 C CA . SER A 1 102 ? 26.743 2.016 -18.326 1.00 64.31 102 SER A CA 1
ATOM 816 C C . SER A 1 102 ? 27.013 2.796 -19.614 1.00 64.31 102 SER A C 1
ATOM 818 O O . SER A 1 102 ? 27.144 2.229 -20.697 1.00 64.31 102 SER A O 1
ATOM 820 N N . GLN A 1 103 ? 27.066 4.124 -19.500 1.00 61.78 103 GLN A N 1
ATOM 821 C CA . GLN A 1 103 ? 27.368 5.005 -20.634 1.00 61.78 103 GLN A CA 1
ATOM 822 C C . GLN A 1 103 ? 28.875 5.071 -20.934 1.00 61.78 103 GLN A C 1
ATOM 824 O O . GLN A 1 103 ? 29.259 5.615 -21.967 1.00 61.78 103 GLN A O 1
ATOM 829 N N . ASN A 1 104 ? 29.719 4.526 -20.051 1.00 60.59 104 ASN A N 1
ATOM 830 C CA . ASN A 1 104 ? 31.162 4.452 -20.246 1.00 60.59 104 ASN A CA 1
ATOM 831 C C . ASN A 1 104 ? 31.525 3.182 -21.018 1.00 60.59 104 ASN A C 1
ATOM 833 O O . ASN A 1 104 ? 31.207 2.081 -20.585 1.00 60.59 104 ASN A O 1
ATOM 837 N N . LEU A 1 105 ? 32.243 3.341 -22.131 1.00 56.47 105 LEU A N 1
ATOM 838 C CA . LEU A 1 105 ? 32.727 2.233 -22.968 1.00 56.47 105 LEU A CA 1
ATOM 839 C C . LEU A 1 105 ? 33.713 1.306 -22.229 1.00 56.47 105 LEU A C 1
ATOM 841 O O . LEU A 1 105 ? 33.860 0.149 -22.607 1.00 56.47 105 LEU A O 1
ATOM 845 N N . GLU A 1 106 ? 34.363 1.808 -21.175 1.00 57.56 106 GLU A N 1
ATOM 846 C CA . GLU A 1 106 ? 35.352 1.082 -20.363 1.00 57.56 106 GLU A CA 1
ATOM 847 C C . GLU A 1 106 ? 34.751 0.411 -19.116 1.00 57.56 106 GLU A C 1
ATOM 849 O O . GLU A 1 106 ? 35.402 -0.423 -18.493 1.00 57.56 106 GLU A O 1
ATOM 854 N N . ASP A 1 107 ? 33.508 0.742 -18.749 1.00 56.84 107 ASP A N 1
ATOM 855 C CA . ASP A 1 107 ? 32.832 0.178 -17.579 1.00 56.84 107 ASP A CA 1
ATOM 856 C C . ASP A 1 107 ? 31.640 -0.668 -18.033 1.00 56.84 107 ASP A C 1
ATOM 858 O O . ASP A 1 107 ? 30.619 -0.156 -18.478 1.00 56.84 107 ASP A O 1
ATOM 862 N N . THR A 1 108 ? 31.756 -1.990 -17.909 1.00 57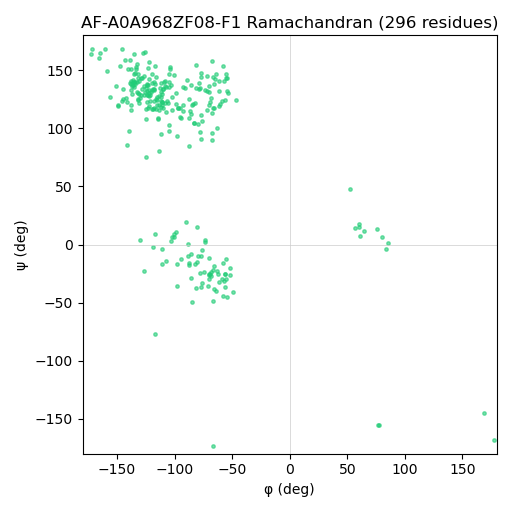.34 108 THR A N 1
ATOM 863 C CA . THR A 1 108 ? 30.701 -2.941 -18.298 1.00 57.34 108 THR A CA 1
ATOM 864 C C . THR A 1 108 ? 29.600 -3.068 -17.236 1.00 57.34 108 THR A C 1
ATOM 866 O O . THR A 1 108 ? 28.815 -4.017 -17.265 1.00 57.34 108 THR A O 1
ATOM 869 N N . SER A 1 109 ? 29.518 -2.148 -16.267 1.00 60.62 109 SER A N 1
ATOM 870 C CA . SER A 1 109 ? 28.504 -2.218 -15.220 1.00 60.62 109 SER A CA 1
ATOM 871 C C . SER A 1 109 ? 27.083 -2.136 -15.800 1.00 60.62 109 SER A C 1
ATOM 873 O O . SER A 1 109 ? 26.668 -1.181 -16.463 1.00 60.62 109 SER A O 1
ATOM 875 N N . ILE A 1 110 ? 26.309 -3.192 -15.557 1.00 65.50 110 ILE A N 1
ATOM 876 C CA . ILE A 1 110 ? 24.898 -3.278 -15.925 1.00 65.50 110 ILE A CA 1
ATOM 877 C C . ILE A 1 110 ? 24.080 -2.902 -14.694 1.00 65.50 110 ILE A C 1
ATOM 879 O O . ILE A 1 110 ? 24.125 -3.591 -13.674 1.00 65.50 110 ILE A O 1
ATOM 883 N N . VAL A 1 111 ? 23.305 -1.819 -14.787 1.00 67.88 111 VAL A N 1
ATOM 884 C CA . VAL A 1 111 ? 22.391 -1.429 -13.712 1.00 67.88 111 VAL A CA 1
ATOM 885 C C . VAL A 1 111 ? 21.013 -2.008 -14.003 1.00 67.88 111 VAL A C 1
ATOM 887 O O . VAL A 1 111 ? 20.299 -1.538 -14.890 1.00 67.88 111 VAL A O 1
ATOM 890 N N . ASN A 1 112 ? 20.637 -3.013 -13.216 1.00 74.19 112 ASN A N 1
ATOM 891 C CA . ASN A 1 112 ? 19.284 -3.553 -13.196 1.00 74.19 112 ASN A CA 1
ATOM 892 C C . ASN A 1 112 ? 18.444 -2.743 -12.212 1.00 74.19 112 ASN A C 1
ATOM 894 O O . ASN A 1 112 ? 18.702 -2.730 -11.006 1.00 74.19 112 ASN A O 1
ATOM 898 N N . SER A 1 113 ? 17.445 -2.043 -12.730 1.00 79.44 113 SER A N 1
ATOM 899 C CA . SER A 1 113 ? 16.508 -1.263 -11.940 1.00 79.44 113 SER A CA 1
ATOM 900 C C . SER A 1 113 ? 15.140 -1.934 -11.966 1.00 79.44 113 SER A C 1
ATOM 902 O O . SER A 1 113 ? 14.646 -2.329 -13.017 1.00 79.44 113 SER A O 1
ATOM 904 N N . TYR A 1 114 ? 14.508 -2.061 -10.804 1.00 84.88 114 TYR A N 1
ATOM 905 C CA . TYR A 1 114 ? 13.162 -2.617 -10.699 1.00 84.88 114 TYR A CA 1
ATOM 906 C C . TYR A 1 114 ? 12.290 -1.745 -9.809 1.00 84.88 114 TYR A C 1
ATOM 908 O O . TYR A 1 114 ? 12.772 -1.074 -8.894 1.00 84.88 114 TYR A O 1
ATOM 916 N N . TRP A 1 115 ? 10.992 -1.762 -10.082 1.00 84.19 115 TRP A N 1
ATOM 917 C CA . TRP A 1 115 ? 10.017 -0.976 -9.359 1.00 84.19 115 TRP A CA 1
ATOM 918 C C . TRP A 1 115 ? 8.661 -1.667 -9.295 1.00 84.19 115 TRP A C 1
ATOM 920 O O . TRP A 1 115 ? 7.995 -1.879 -10.310 1.00 84.19 115 TRP A O 1
ATOM 930 N N . PHE A 1 116 ? 8.212 -1.941 -8.080 1.00 89.75 116 PHE A N 1
ATOM 931 C CA . PHE A 1 116 ? 6.918 -2.514 -7.765 1.00 89.75 116 PHE A CA 1
ATOM 932 C C . PHE A 1 116 ? 6.024 -1.480 -7.068 1.00 89.75 116 PHE A C 1
ATOM 934 O O . PHE A 1 116 ? 6.359 -0.946 -6.009 1.00 89.75 116 PHE A O 1
ATOM 941 N N . ARG A 1 117 ? 4.854 -1.208 -7.652 1.00 92.38 117 ARG A N 1
ATOM 942 C CA . ARG A 1 117 ? 3.783 -0.424 -7.020 1.00 92.38 117 ARG A CA 1
ATOM 943 C C . ARG A 1 117 ? 2.558 -1.289 -6.873 1.00 92.38 117 ARG A C 1
ATOM 945 O O . ARG A 1 117 ? 2.134 -1.914 -7.840 1.00 92.38 117 ARG A O 1
ATOM 952 N N . TRP A 1 118 ? 1.941 -1.255 -5.708 1.00 95.31 118 TRP A N 1
ATOM 953 C CA . TRP A 1 118 ? 0.645 -1.873 -5.505 1.00 95.31 118 TRP A CA 1
ATOM 954 C C . TRP A 1 118 ? -0.240 -0.967 -4.669 1.00 95.31 118 TRP A C 1
ATOM 956 O O . TRP A 1 118 ? 0.089 -0.626 -3.538 1.00 95.31 118 TRP A O 1
ATOM 966 N N . SER A 1 119 ? -1.372 -0.575 -5.241 1.00 96.00 119 SER A N 1
ATOM 967 C CA . SER A 1 119 ? -2.435 0.111 -4.528 1.00 96.00 119 SER A CA 1
ATOM 968 C C . SER A 1 119 ? -3.633 -0.826 -4.382 1.00 96.00 119 SER A C 1
ATOM 970 O O . SER A 1 119 ? -3.988 -1.582 -5.296 1.00 96.00 119 SER A O 1
ATOM 972 N N . HIS A 1 120 ? -4.257 -0.781 -3.214 1.00 95.44 120 HIS A N 1
ATOM 973 C CA . HIS A 1 120 ? -5.506 -1.456 -2.922 1.00 95.44 120 HIS A CA 1
ATOM 974 C C . HIS A 1 120 ? -6.364 -0.548 -2.052 1.00 95.44 120 HIS A C 1
ATOM 976 O O . HIS A 1 120 ? -5.967 -0.152 -0.954 1.00 95.44 120 HIS A O 1
ATOM 982 N N . THR A 1 121 ? -7.563 -0.238 -2.523 1.00 94.06 121 THR A N 1
ATOM 983 C CA . THR A 1 121 ? -8.540 0.577 -1.811 1.00 94.06 121 THR A CA 1
ATOM 984 C C . THR A 1 121 ? -9.835 -0.218 -1.642 1.00 94.06 121 THR A C 1
ATOM 986 O O . THR A 1 121 ? -10.454 -0.607 -2.640 1.00 94.06 121 THR A O 1
ATOM 989 N N . PRO A 1 122 ? -10.274 -0.473 -0.399 1.00 91.38 122 PRO A N 1
ATOM 990 C CA . PRO A 1 122 ? -11.514 -1.186 -0.140 1.00 91.38 122 PRO A CA 1
ATOM 991 C C . PRO A 1 122 ? -12.708 -0.248 -0.354 1.00 91.38 122 PRO A C 1
ATOM 993 O O . PRO A 1 122 ? -12.650 0.930 0.002 1.00 91.38 122 PRO A O 1
ATOM 996 N N . ASP A 1 123 ? -13.823 -0.766 -0.871 1.00 84.94 123 ASP A N 1
ATOM 997 C CA . ASP A 1 123 ? -15.079 -0.009 -0.868 1.00 84.94 123 ASP A CA 1
ATOM 998 C C . ASP A 1 123 ? -15.753 -0.130 0.513 1.00 84.94 123 ASP A C 1
ATOM 1000 O O . ASP A 1 123 ? -15.827 -1.207 1.110 1.00 84.94 123 ASP A O 1
ATOM 1004 N N . SER A 1 124 ? -16.227 1.000 1.039 1.00 65.19 124 SER A N 1
ATOM 1005 C CA . SER A 1 124 ? -16.679 1.178 2.423 1.00 65.19 124 SER A CA 1
ATOM 1006 C C . SER A 1 124 ? -17.949 0.442 2.800 1.00 65.19 124 SER A C 1
ATOM 1008 O O . SER A 1 124 ? -18.246 0.330 3.993 1.00 65.19 124 SER A O 1
ATOM 1010 N N . LYS A 1 125 ? -18.791 0.123 1.817 1.00 76.50 125 LYS A N 1
ATOM 1011 C CA . LYS A 1 125 ? -20.219 -0.044 2.085 1.00 76.50 125 LYS A CA 1
ATOM 1012 C C . LYS A 1 125 ? -20.502 -1.386 2.757 1.00 76.50 125 LYS A C 1
ATOM 1014 O O . LYS A 1 125 ? -20.381 -2.444 2.151 1.00 76.50 125 LYS A O 1
ATOM 1019 N N . GLY A 1 126 ? -20.905 -1.319 4.027 1.00 66.94 126 GLY A N 1
ATOM 1020 C CA . GLY A 1 126 ? -21.520 -2.434 4.746 1.00 66.94 126 GLY A CA 1
ATOM 1021 C C . GLY A 1 126 ? -20.577 -3.545 5.214 1.00 66.94 126 GLY A C 1
ATOM 1022 O O . GLY A 1 126 ? -21.075 -4.589 5.631 1.00 66.94 126 GLY A O 1
ATOM 1023 N N . LYS A 1 127 ? -19.250 -3.356 5.200 1.00 76.12 127 LYS A N 1
ATOM 1024 C CA . LYS A 1 127 ? -18.279 -4.360 5.681 1.00 76.12 127 LYS A CA 1
ATOM 1025 C C . LYS A 1 127 ? -17.698 -3.994 7.043 1.00 76.12 127 LYS A C 1
ATOM 1027 O O . LYS A 1 127 ? -17.401 -2.837 7.315 1.00 76.12 127 LYS A O 1
ATOM 1032 N N . SER A 1 128 ? -17.548 -5.001 7.902 1.00 80.50 128 SER A N 1
ATOM 1033 C CA . SER A 1 128 ? -16.893 -4.886 9.211 1.00 80.50 128 SER A CA 1
ATOM 1034 C C . SER A 1 128 ? -15.373 -4.784 9.114 1.00 80.50 128 SER A C 1
ATOM 1036 O O . SER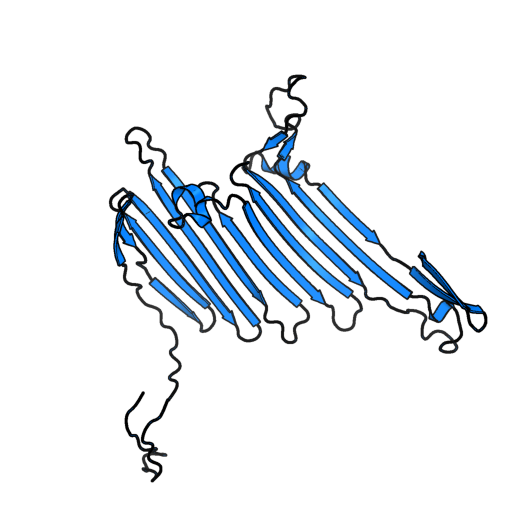 A 1 128 ? -14.763 -4.266 10.039 1.00 80.50 128 SER A O 1
ATOM 1038 N N . GLY A 1 129 ? -14.774 -5.267 8.021 1.00 87.50 129 GLY A N 1
ATOM 1039 C CA . GLY A 1 129 ? -13.333 -5.242 7.777 1.00 87.50 129 GLY A CA 1
ATOM 1040 C C . GLY A 1 129 ? -12.958 -4.377 6.575 1.00 87.50 129 GLY A C 1
ATOM 1041 O O . GLY A 1 129 ? -13.685 -4.349 5.579 1.00 87.50 129 GLY A O 1
ATOM 1042 N N . ARG A 1 130 ? -11.818 -3.692 6.661 1.00 91.00 130 ARG A N 1
ATOM 1043 C CA . ARG A 1 130 ? -11.250 -2.838 5.616 1.00 91.00 130 ARG A CA 1
ATOM 1044 C C . ARG A 1 130 ? -9.784 -3.204 5.457 1.00 91.00 130 ARG A C 1
ATOM 1046 O O . ARG A 1 130 ? -9.040 -3.194 6.427 1.00 91.00 130 ARG A O 1
ATOM 1053 N N . PHE A 1 131 ? -9.390 -3.538 4.239 1.00 93.19 131 PHE A N 1
ATOM 1054 C CA . PHE A 1 131 ? -8.005 -3.806 3.878 1.00 93.19 131 PHE A CA 1
ATOM 1055 C C . PHE A 1 131 ? -7.572 -2.739 2.884 1.00 93.19 131 PHE A C 1
ATOM 1057 O O . PHE A 1 131 ? -8.246 -2.572 1.874 1.00 93.19 131 PHE A O 1
ATOM 1064 N N . SER A 1 132 ? -6.494 -2.019 3.159 1.00 93.94 132 SER A N 1
ATOM 1065 C CA . SER A 1 132 ? -5.899 -1.050 2.241 1.00 93.94 132 SER A CA 1
ATOM 1066 C C . SER A 1 132 ? -4.401 -1.276 2.144 1.00 93.94 132 SER A C 1
ATOM 1068 O O . SER A 1 132 ? -3.745 -1.602 3.131 1.00 93.94 132 SER A O 1
ATOM 1070 N N . ALA A 1 133 ? -3.860 -1.085 0.949 1.00 95.00 133 ALA A N 1
ATOM 1071 C CA . ALA A 1 133 ? -2.437 -1.211 0.690 1.00 95.00 133 ALA A CA 1
ATOM 1072 C C . ALA A 1 133 ? -1.976 -0.077 -0.225 1.00 95.00 133 ALA A C 1
ATOM 1074 O O . ALA A 1 133 ? -2.672 0.309 -1.162 1.00 95.00 133 ALA A O 1
ATOM 1075 N N . SER A 1 134 ? -0.797 0.446 0.065 1.00 94.56 134 SER A N 1
ATOM 1076 C CA . SER A 1 134 ? -0.057 1.388 -0.759 1.00 94.56 134 SER A CA 1
ATOM 1077 C C . SER A 1 134 ? 1.406 1.000 -0.647 1.00 94.56 134 SER A C 1
ATOM 1079 O O . SER A 1 134 ? 2.119 1.483 0.226 1.00 94.56 134 SER A O 1
ATOM 1081 N N . VAL A 1 135 ? 1.823 0.057 -1.479 1.00 91.00 135 VAL A N 1
ATOM 1082 C CA . VAL A 1 135 ? 3.186 -0.458 -1.537 1.00 91.00 135 VAL A CA 1
ATOM 1083 C C . VAL A 1 135 ? 3.913 0.229 -2.679 1.00 91.00 135 VAL A C 1
ATOM 1085 O O . VAL A 1 135 ? 3.420 0.293 -3.805 1.00 91.00 135 VAL A O 1
ATOM 1088 N N . ASN A 1 136 ? 5.094 0.736 -2.373 1.00 89.12 136 ASN A N 1
ATOM 1089 C CA . ASN A 1 136 ? 6.003 1.362 -3.305 1.00 89.12 136 ASN A CA 1
ATOM 1090 C C . ASN A 1 136 ? 7.418 0.899 -2.953 1.00 89.12 136 ASN A C 1
ATOM 1092 O O . ASN A 1 136 ? 8.026 1.403 -2.009 1.00 89.12 136 ASN A O 1
ATOM 1096 N N . LEU A 1 137 ? 7.893 -0.105 -3.683 1.00 82.56 137 LEU A N 1
ATOM 1097 C CA . LEU A 1 137 ? 9.188 -0.742 -3.485 1.00 82.56 137 LEU A CA 1
ATOM 1098 C C . LEU A 1 137 ? 9.974 -0.652 -4.784 1.00 82.56 137 LEU A C 1
ATOM 1100 O O . LEU A 1 137 ? 9.433 -0.896 -5.859 1.00 82.56 137 LEU A O 1
ATOM 1104 N N . GLY A 1 138 ? 11.254 -0.337 -4.703 1.00 76.50 138 GLY A N 1
ATOM 1105 C CA . GLY A 1 138 ? 12.099 -0.284 -5.883 1.00 76.50 138 GLY A CA 1
ATOM 1106 C C . GLY A 1 138 ? 13.567 -0.266 -5.519 1.00 76.50 138 GLY A C 1
ATOM 1107 O O . GLY A 1 138 ? 13.931 -0.020 -4.369 1.00 76.50 138 GLY A O 1
ATOM 1108 N N . SER A 1 139 ? 14.413 -0.532 -6.508 1.00 70.19 139 SER A N 1
ATOM 1109 C CA . SER A 1 139 ? 15.853 -0.394 -6.332 1.00 70.19 139 SER A CA 1
ATOM 1110 C C . SER A 1 139 ? 16.221 1.080 -6.121 1.00 70.19 139 SER A C 1
ATOM 1112 O O . SER A 1 139 ? 15.643 1.979 -6.740 1.00 70.19 139 SER A O 1
ATOM 1114 N N . SER A 1 140 ? 17.224 1.343 -5.280 1.00 59.50 140 SER A N 1
ATOM 1115 C CA . SER A 1 140 ? 17.738 2.697 -5.006 1.00 59.50 140 SER A CA 1
ATOM 1116 C C . SER A 1 140 ? 18.193 3.439 -6.273 1.00 59.50 140 SER A C 1
ATOM 1118 O O . SER A 1 140 ? 18.134 4.664 -6.337 1.00 59.50 140 SER A O 1
ATOM 1120 N N . SER A 1 141 ? 18.574 2.694 -7.315 1.00 55.69 141 SER A N 1
ATOM 1121 C CA . SER A 1 141 ? 19.028 3.195 -8.616 1.00 55.69 141 SER A CA 1
ATOM 1122 C C . SER A 1 141 ? 17.915 3.580 -9.604 1.00 55.69 141 SER A C 1
ATOM 1124 O O . SER A 1 141 ? 18.194 4.301 -10.565 1.00 55.69 141 SER A O 1
ATOM 1126 N N . TYR A 1 142 ? 16.663 3.141 -9.396 1.00 51.81 142 TYR A N 1
ATOM 1127 C CA . TYR A 1 142 ? 15.587 3.312 -10.385 1.00 51.81 142 TYR A CA 1
ATOM 1128 C C . TYR A 1 142 ? 15.210 4.792 -10.577 1.00 51.81 142 TYR A C 1
ATOM 1130 O O . TYR A 1 142 ? 15.170 5.292 -11.702 1.00 51.81 142 TYR A O 1
ATOM 1138 N N . ASN A 1 143 ? 14.994 5.536 -9.488 1.00 50.84 143 ASN A N 1
ATOM 1139 C CA . ASN A 1 143 ? 14.558 6.936 -9.575 1.00 50.84 143 ASN A CA 1
ATOM 1140 C C . ASN A 1 143 ? 15.634 7.888 -10.112 1.00 50.84 143 ASN A C 1
ATOM 1142 O O . ASN A 1 143 ? 15.288 8.860 -10.777 1.00 50.84 143 ASN A O 1
ATOM 1146 N N . GLN A 1 144 ? 16.918 7.597 -9.879 1.00 50.31 144 GLN A N 1
ATOM 1147 C CA . GLN A 1 144 ? 18.021 8.462 -10.311 1.00 50.31 144 GLN A CA 1
ATOM 1148 C C . GLN A 1 144 ? 18.350 8.338 -11.808 1.00 50.31 144 GLN A C 1
ATOM 1150 O O . GLN A 1 144 ? 18.917 9.266 -12.377 1.00 50.31 144 GLN A O 1
ATOM 1155 N N . ARG A 1 145 ? 18.028 7.204 -12.455 1.00 51.50 145 ARG A N 1
ATOM 1156 C CA . ARG A 1 145 ? 18.480 6.910 -13.833 1.00 51.50 145 ARG A CA 1
ATOM 1157 C C . ARG A 1 145 ? 17.367 6.543 -14.822 1.00 51.50 145 ARG A C 1
ATOM 1159 O O . ARG A 1 145 ? 17.550 6.704 -16.030 1.00 51.50 145 ARG A O 1
ATOM 1166 N N . VAL A 1 146 ? 16.212 6.068 -14.344 1.00 49.75 146 VAL A N 1
ATOM 1167 C CA . VAL A 1 146 ? 15.120 5.574 -15.206 1.00 49.75 146 VAL A CA 1
ATOM 1168 C C . VAL A 1 146 ? 14.032 6.629 -15.422 1.00 49.75 146 VAL A C 1
ATOM 1170 O O . VAL A 1 146 ? 13.485 6.707 -16.524 1.00 49.75 146 VAL A O 1
ATOM 1173 N N . SER A 1 147 ? 13.728 7.445 -14.406 1.00 49.28 147 SER A N 1
ATOM 1174 C CA . SER A 1 147 ? 12.609 8.395 -14.441 1.00 49.28 147 SER A CA 1
ATOM 1175 C C . SER A 1 147 ? 12.856 9.558 -15.408 1.00 49.28 147 SER A C 1
ATOM 1177 O O . SER A 1 147 ? 13.763 10.359 -15.216 1.00 49.28 147 SER A O 1
ATOM 1179 N N . THR A 1 148 ? 11.982 9.704 -16.403 1.00 49.69 148 THR A N 1
ATOM 1180 C CA . THR A 1 148 ? 11.945 10.836 -17.349 1.00 49.69 148 THR A CA 1
ATOM 1181 C C . THR A 1 148 ? 11.350 12.115 -16.746 1.00 49.69 148 THR A C 1
ATOM 1183 O O . THR A 1 148 ? 11.330 13.157 -17.395 1.00 49.69 148 THR A O 1
ATOM 1186 N N . ASN A 1 149 ? 10.854 12.052 -15.505 1.00 45.72 149 ASN A N 1
ATOM 1187 C CA . ASN A 1 149 ? 10.185 13.154 -14.821 1.00 45.72 149 ASN A CA 1
ATOM 1188 C C . ASN A 1 149 ? 11.092 13.717 -13.710 1.00 45.72 149 ASN A C 1
ATOM 1190 O O . ASN A 1 149 ? 11.376 13.014 -12.736 1.00 45.72 149 ASN A O 1
ATOM 1194 N N . TYR A 1 150 ? 11.542 14.970 -13.856 1.00 44.12 150 TYR A N 1
ATOM 1195 C CA . TYR A 1 150 ? 12.524 15.637 -12.979 1.00 44.12 150 TYR A CA 1
ATOM 1196 C C . TYR A 1 150 ? 12.078 15.677 -11.501 1.00 44.12 150 TYR A C 1
ATOM 1198 O O . TYR A 1 150 ? 12.897 15.542 -10.596 1.00 44.12 150 TYR A O 1
ATOM 1206 N N . ALA A 1 151 ? 10.766 15.746 -11.239 1.00 48.50 151 ALA A N 1
ATOM 1207 C CA . ALA A 1 151 ? 10.199 15.723 -9.885 1.00 48.50 151 ALA A CA 1
ATOM 1208 C C . ALA A 1 151 ? 10.341 14.363 -9.165 1.00 48.50 151 ALA A C 1
ATOM 1210 O O . ALA A 1 151 ? 10.378 14.307 -7.939 1.00 48.50 151 ALA A O 1
ATOM 1211 N N . ASN A 1 152 ? 10.457 13.256 -9.908 1.00 47.53 152 ASN A N 1
ATOM 1212 C CA . ASN A 1 152 ? 10.611 11.911 -9.338 1.00 47.53 152 ASN A CA 1
ATOM 1213 C C . ASN A 1 152 ? 12.075 11.539 -9.058 1.00 47.53 152 ASN A C 1
ATOM 1215 O O . ASN A 1 152 ? 12.322 10.617 -8.287 1.00 47.53 152 ASN A O 1
ATOM 1219 N N . VAL A 1 153 ? 13.035 12.270 -9.637 1.00 49.94 153 VAL A N 1
ATOM 1220 C CA . VAL A 1 153 ? 14.476 12.102 -9.372 1.00 49.94 153 VAL A CA 1
ATOM 1221 C C . VAL A 1 153 ? 14.840 12.585 -7.956 1.00 49.94 153 VAL A C 1
ATOM 1223 O O . VAL A 1 153 ? 15.784 12.080 -7.357 1.00 49.94 153 VAL A O 1
ATOM 1226 N N . ILE A 1 154 ? 14.049 13.507 -7.388 1.00 50.19 154 ILE A N 1
ATOM 1227 C CA . ILE A 1 154 ? 14.262 14.117 -6.060 1.00 50.19 154 ILE A CA 1
ATOM 1228 C C . ILE A 1 154 ? 13.614 13.294 -4.926 1.00 50.19 154 ILE A C 1
ATOM 1230 O O . ILE A 1 154 ? 13.979 13.444 -3.762 1.00 50.19 154 ILE A O 1
ATOM 1234 N N . ASN A 1 155 ? 12.680 12.385 -5.237 1.00 53.28 155 ASN A N 1
ATOM 1235 C CA . ASN A 1 155 ? 12.052 11.532 -4.226 1.00 53.28 155 ASN A CA 1
ATOM 1236 C C . ASN A 1 155 ? 12.994 10.395 -3.821 1.00 53.28 155 ASN A C 1
ATOM 1238 O O . ASN A 1 155 ? 12.991 9.313 -4.415 1.00 53.28 155 ASN A O 1
ATOM 1242 N N . SER A 1 156 ? 13.784 10.668 -2.785 1.00 60.28 156 SER A N 1
ATOM 1243 C CA . SER A 1 156 ? 14.687 9.723 -2.137 1.00 60.28 156 SER A CA 1
ATOM 1244 C C . SER A 1 156 ? 14.018 8.877 -1.059 1.00 60.28 156 SER A C 1
ATOM 1246 O O . SER A 1 156 ? 14.648 7.954 -0.566 1.00 60.28 156 SER A O 1
ATOM 1248 N N . SER A 1 157 ? 12.763 9.145 -0.674 1.00 69.25 157 SER A N 1
ATOM 1249 C CA . SER A 1 157 ? 12.069 8.361 0.355 1.00 69.25 157 SER A CA 1
ATOM 1250 C C . SER A 1 157 ? 10.905 7.544 -0.207 1.00 69.25 157 SER A C 1
ATOM 1252 O O . SER A 1 157 ? 9.982 8.089 -0.815 1.00 69.25 157 SER A O 1
ATOM 1254 N N . PHE A 1 158 ? 10.932 6.226 0.009 1.00 79.62 158 PHE A N 1
ATOM 1255 C CA . PHE A 1 158 ? 9.866 5.299 -0.368 1.00 79.62 158 PHE A CA 1
ATOM 1256 C C . PHE A 1 158 ? 9.111 4.838 0.858 1.00 79.62 158 PHE A C 1
ATOM 1258 O O . PHE A 1 158 ? 9.688 4.251 1.767 1.00 79.62 158 PHE A O 1
ATOM 1265 N N . ASN A 1 159 ? 7.801 5.063 0.840 1.00 85.31 159 ASN A N 1
ATOM 1266 C CA . ASN A 1 159 ? 6.902 4.630 1.892 1.00 85.31 159 ASN A CA 1
ATOM 1267 C C . ASN A 1 159 ? 5.960 3.567 1.341 1.00 85.31 159 ASN A C 1
ATOM 1269 O O . ASN A 1 159 ? 5.301 3.760 0.319 1.00 85.31 159 ASN A O 1
ATOM 1273 N N . SER A 1 160 ? 5.904 2.447 2.042 1.00 90.69 160 SER A N 1
ATOM 1274 C CA . SER A 1 160 ? 4.972 1.359 1.815 1.00 90.69 160 SER A CA 1
ATOM 1275 C C . SER A 1 160 ? 4.140 1.175 3.073 1.00 90.69 160 SER A C 1
ATOM 1277 O O . SER A 1 160 ? 4.666 1.164 4.183 1.00 90.69 160 SER A O 1
ATOM 1279 N N . THR A 1 161 ? 2.828 1.059 2.927 1.00 92.75 161 THR A N 1
ATOM 1280 C CA . THR A 1 161 ? 1.920 0.799 4.044 1.00 92.75 161 THR A CA 1
ATOM 1281 C C . THR A 1 161 ? 0.884 -0.227 3.638 1.00 92.75 161 THR A C 1
ATOM 1283 O O . THR A 1 161 ? 0.255 -0.116 2.587 1.00 92.75 161 THR A O 1
ATOM 1286 N N . VAL A 1 162 ? 0.680 -1.214 4.498 1.00 94.44 162 VAL A N 1
ATOM 1287 C CA . VAL A 1 162 ? -0.408 -2.181 4.394 1.00 94.44 162 VAL A CA 1
ATOM 1288 C C . VAL A 1 162 ? -1.172 -2.120 5.699 1.00 94.44 162 VAL A C 1
ATOM 1290 O O . VAL A 1 162 ? -0.575 -2.195 6.765 1.00 94.44 162 VAL A O 1
ATOM 1293 N N . SER A 1 163 ? -2.483 -1.954 5.634 1.00 95.00 163 SER A N 1
ATOM 1294 C CA . SER A 1 163 ? -3.319 -1.819 6.819 1.00 95.00 163 SER A CA 1
ATOM 1295 C C . SER A 1 163 ? -4.601 -2.619 6.682 1.00 95.00 163 SER A C 1
ATOM 1297 O O . SER A 1 163 ? -5.273 -2.600 5.652 1.00 95.00 163 SER A O 1
ATOM 1299 N N . TYR A 1 164 ? -4.966 -3.279 7.765 1.00 94.38 164 TYR A N 1
ATOM 1300 C CA . TYR A 1 164 ? -6.202 -4.005 7.938 1.00 94.38 164 TYR A CA 1
ATOM 1301 C C . TYR A 1 164 ? -6.883 -3.514 9.208 1.00 94.38 164 TYR A C 1
ATOM 1303 O O . TYR A 1 164 ? -6.270 -3.475 10.268 1.00 94.38 164 TYR A O 1
ATOM 1311 N N . SER A 1 165 ? -8.153 -3.151 9.130 1.00 93.62 165 SER A N 1
ATOM 1312 C CA . SER A 1 165 ? -8.951 -2.826 10.307 1.00 93.62 165 SER A CA 1
ATOM 1313 C C . SER A 1 165 ? -10.249 -3.609 10.302 1.00 93.62 165 SER A C 1
ATOM 1315 O O . SER A 1 165 ? -10.834 -3.854 9.247 1.00 93.62 165 SER A O 1
ATOM 1317 N N . LYS A 1 166 ? -10.703 -4.034 11.480 1.00 92.75 166 LYS A N 1
ATOM 1318 C CA . LYS A 1 166 ? -11.940 -4.789 11.646 1.00 92.75 166 LYS A CA 1
ATOM 1319 C C . LYS A 1 166 ? -12.672 -4.373 12.911 1.00 92.75 166 LYS A C 1
ATOM 1321 O O . LYS A 1 166 ? -12.137 -4.466 14.008 1.00 92.75 166 LYS A O 1
ATOM 1326 N N . ASN A 1 167 ? -13.936 -4.007 12.744 1.00 91.50 167 ASN A N 1
ATOM 1327 C CA . ASN A 1 167 ? -14.878 -3.809 13.837 1.00 91.50 167 ASN A CA 1
ATOM 1328 C C . ASN A 1 167 ? -15.687 -5.093 14.022 1.00 91.50 167 ASN A C 1
ATOM 1330 O O . ASN A 1 167 ? -16.404 -5.523 13.111 1.00 91.50 167 ASN A O 1
ATOM 1334 N N . PHE A 1 168 ? -15.577 -5.727 15.183 1.00 90.38 168 PHE A N 1
ATOM 1335 C CA . PHE A 1 168 ? -16.287 -6.968 15.465 1.00 90.38 168 PHE A CA 1
ATOM 1336 C C . PHE A 1 168 ? -17.741 -6.653 15.828 1.00 90.38 168 PHE A C 1
ATOM 1338 O O . PHE A 1 168 ? -18.039 -6.187 16.924 1.00 90.38 168 PHE A O 1
ATOM 1345 N N . ARG A 1 169 ? -18.664 -6.895 14.888 1.00 86.50 169 ARG A N 1
ATOM 1346 C CA . ARG A 1 169 ? -20.105 -6.690 15.110 1.00 86.50 169 ARG A CA 1
ATOM 1347 C C . ARG A 1 169 ? -20.572 -7.482 16.328 1.00 86.50 169 ARG A C 1
ATOM 1349 O O . ARG A 1 169 ? -20.115 -8.599 16.536 1.00 86.50 169 ARG A O 1
ATOM 1356 N N . ASN A 1 170 ? -21.499 -6.904 17.087 1.00 86.38 170 ASN A N 1
ATOM 1357 C CA . ASN A 1 170 ? -22.044 -7.471 18.327 1.00 86.38 170 ASN A CA 1
ATOM 1358 C C . ASN A 1 170 ? -21.022 -7.625 19.464 1.00 86.38 170 ASN A C 1
ATOM 1360 O O . ASN A 1 170 ? -21.322 -8.249 20.475 1.00 86.38 170 ASN A O 1
ATOM 1364 N N . THR A 1 171 ? -19.836 -7.029 19.333 1.00 89.31 171 THR A N 1
ATOM 1365 C CA . THR A 1 171 ? -18.871 -6.924 20.426 1.00 89.31 171 THR A CA 1
ATOM 1366 C C . THR A 1 171 ? -18.353 -5.486 20.510 1.00 89.31 171 THR A C 1
ATOM 1368 O O . THR A 1 171 ? -18.367 -4.768 19.507 1.00 89.31 171 THR A O 1
ATOM 1371 N N . PRO A 1 172 ? -17.872 -5.037 21.677 1.00 89.50 172 PRO A N 1
ATOM 1372 C CA . PRO A 1 172 ? -17.255 -3.722 21.814 1.00 89.50 172 PRO A CA 1
ATOM 1373 C C . PRO A 1 172 ? -15.847 -3.643 21.200 1.00 89.50 172 PRO A C 1
ATOM 1375 O O . PRO A 1 172 ? -15.217 -2.597 21.308 1.00 89.50 172 PRO A O 1
ATOM 1378 N N . PHE A 1 173 ? -15.330 -4.710 20.582 1.00 92.44 173 PHE A N 1
ATOM 1379 C CA . PHE A 1 173 ? -13.947 -4.765 20.120 1.00 92.44 173 PHE A CA 1
ATOM 1380 C C . PHE A 1 173 ? -13.762 -4.236 18.693 1.00 92.44 173 PHE A C 1
ATOM 1382 O O . PHE A 1 173 ? -14.535 -4.526 17.774 1.00 92.44 173 PHE A O 1
ATOM 1389 N N . SER A 1 174 ? -12.657 -3.528 18.487 1.00 93.00 174 SER A N 1
ATOM 1390 C CA . SER A 1 174 ? -12.109 -3.213 17.174 1.00 93.00 174 SER A CA 1
ATOM 1391 C C . SER A 1 174 ? -10.617 -3.508 17.130 1.00 93.00 174 SER A C 1
ATOM 1393 O O . SER A 1 174 ? -9.916 -3.394 18.132 1.00 93.00 174 SER A O 1
ATOM 1395 N N . MET A 1 175 ? -10.142 -3.931 15.966 1.00 94.38 175 MET A N 1
ATOM 1396 C CA . MET A 1 175 ? -8.755 -4.299 15.730 1.00 94.38 175 MET A CA 1
ATOM 1397 C C . MET A 1 175 ? -8.212 -3.519 14.540 1.00 94.38 175 MET A C 1
ATOM 1399 O O . MET A 1 175 ? -8.872 -3.421 13.505 1.00 94.38 175 MET A O 1
ATOM 1403 N N . GLY A 1 176 ? -7.001 -3.002 14.675 1.00 94.81 176 GLY A N 1
ATOM 1404 C CA . GLY A 1 176 ? -6.172 -2.503 13.592 1.00 94.81 176 GLY A CA 1
ATOM 1405 C C . GLY A 1 176 ? -4.892 -3.325 13.515 1.00 94.81 176 GLY A C 1
ATOM 1406 O O . GLY A 1 176 ? -4.316 -3.686 14.531 1.00 94.81 176 GLY A O 1
ATOM 1407 N N . LEU A 1 177 ? -4.444 -3.625 12.309 1.00 94.69 177 LEU A N 1
ATOM 1408 C CA . LEU A 1 177 ? -3.143 -4.200 12.018 1.00 94.69 177 LEU A CA 1
ATOM 1409 C C . LEU A 1 177 ? -2.549 -3.391 10.878 1.00 94.69 177 LEU A C 1
ATOM 1411 O O . LEU A 1 177 ? -3.210 -3.151 9.871 1.00 94.69 177 LEU A O 1
ATOM 1415 N N . SER A 1 178 ? -1.307 -2.971 11.016 1.00 94.12 178 SER A N 1
ATOM 1416 C CA . SER A 1 178 ? -0.596 -2.266 9.971 1.00 94.12 178 SER A CA 1
ATOM 1417 C C . SER A 1 178 ? 0.852 -2.714 9.891 1.00 94.12 178 SER A C 1
ATOM 1419 O O . SER A 1 178 ? 1.444 -3.185 10.858 1.00 94.12 178 SER A O 1
ATOM 1421 N N . GLY A 1 179 ? 1.389 -2.616 8.687 1.00 93.56 179 GLY A N 1
ATOM 1422 C CA . GLY A 1 179 ? 2.795 -2.747 8.379 1.00 93.56 179 GLY A CA 1
ATOM 1423 C C . GLY A 1 179 ? 3.226 -1.489 7.657 1.00 93.56 179 GLY A C 1
ATOM 1424 O O . GLY A 1 179 ? 2.543 -1.052 6.725 1.00 93.56 179 GLY A O 1
ATOM 1425 N N . ARG A 1 180 ? 4.336 -0.899 8.084 1.00 91.31 180 ARG A N 1
ATOM 1426 C CA . ARG A 1 180 ? 4.940 0.262 7.432 1.00 91.31 180 ARG A CA 1
ATOM 1427 C C . ARG A 1 180 ? 6.375 -0.068 7.067 1.00 91.31 180 ARG A C 1
ATOM 1429 O O . ARG A 1 180 ? 7.086 -0.674 7.855 1.00 91.31 180 ARG A O 1
ATOM 1436 N N . HIS A 1 181 ? 6.788 0.333 5.879 1.00 89.00 181 HIS A N 1
ATOM 1437 C CA . HIS A 1 181 ? 8.167 0.256 5.425 1.00 89.00 181 HIS A CA 1
ATOM 1438 C C . HIS A 1 181 ? 8.533 1.616 4.851 1.00 89.00 181 HIS A C 1
ATOM 1440 O O . HIS A 1 181 ? 7.890 2.086 3.913 1.00 89.00 181 HIS A O 1
ATOM 1446 N N . GLN A 1 182 ? 9.564 2.229 5.403 1.00 86.44 182 GLN A N 1
ATOM 1447 C CA . GLN A 1 182 ? 10.127 3.486 4.955 1.00 86.44 182 GLN A CA 1
ATOM 1448 C C . GLN A 1 182 ? 11.581 3.243 4.577 1.00 86.44 182 GLN A C 1
ATOM 1450 O O . GLN A 1 182 ? 12.329 2.642 5.337 1.00 86.44 182 GLN A O 1
ATOM 1455 N N . GLN A 1 183 ? 11.983 3.709 3.404 1.00 80.69 183 GLN A N 1
ATOM 1456 C CA . GLN A 1 183 ? 13.359 3.612 2.939 1.00 80.69 183 GLN A CA 1
ATOM 1457 C C . GLN A 1 183 ? 13.816 4.968 2.430 1.00 80.69 183 GLN A C 1
ATOM 1459 O O . GLN A 1 183 ? 13.048 5.662 1.770 1.00 80.69 183 GLN A O 1
ATOM 1464 N N . ASN A 1 184 ? 15.061 5.329 2.708 1.00 78.56 184 ASN A N 1
ATOM 1465 C CA . ASN A 1 184 ? 15.737 6.468 2.117 1.00 78.56 184 ASN A CA 1
ATOM 1466 C C . ASN A 1 184 ? 16.829 5.962 1.164 1.00 78.56 184 ASN A C 1
ATOM 1468 O O . ASN A 1 184 ? 17.767 5.298 1.584 1.00 78.56 184 ASN A O 1
ATOM 1472 N N . THR A 1 185 ? 16.728 6.255 -0.128 1.00 71.75 185 THR A N 1
ATOM 1473 C CA . THR A 1 185 ? 17.675 5.815 -1.159 1.00 71.75 185 THR A CA 1
ATOM 1474 C C . THR A 1 185 ? 18.974 6.610 -1.185 1.00 71.75 185 THR A C 1
ATOM 1476 O O . THR A 1 185 ? 19.882 6.227 -1.914 1.00 71.75 185 THR A O 1
ATOM 1479 N N . VAL A 1 186 ? 19.069 7.723 -0.447 1.00 69.00 186 VAL A N 1
ATOM 1480 C CA . VAL A 1 186 ? 20.318 8.491 -0.302 1.00 69.00 186 VAL A CA 1
ATOM 1481 C C . VAL A 1 186 ? 21.173 7.892 0.810 1.00 69.00 186 VAL A C 1
ATOM 1483 O O . VAL A 1 186 ? 22.347 7.618 0.593 1.00 69.00 186 VAL A O 1
ATOM 1486 N N . THR A 1 187 ? 20.583 7.648 1.983 1.00 70.88 187 THR A N 1
ATOM 1487 C CA . THR A 1 187 ? 21.295 7.069 3.137 1.00 70.88 187 THR A CA 1
ATOM 1488 C C . THR A 1 187 ? 21.273 5.539 3.151 1.00 70.88 187 THR A C 1
ATOM 1490 O O . THR A 1 187 ? 21.991 4.930 3.933 1.00 70.88 187 THR A O 1
ATOM 1493 N N . ASN A 1 188 ? 20.469 4.908 2.286 1.00 71.06 188 ASN A N 1
ATOM 1494 C CA . ASN A 1 188 ? 20.125 3.480 2.305 1.00 71.06 188 ASN A CA 1
ATOM 1495 C C . ASN A 1 188 ? 19.491 3.005 3.625 1.00 71.06 188 ASN A C 1
ATOM 1497 O O . ASN A 1 188 ? 19.380 1.801 3.860 1.00 71.06 188 ASN A O 1
ATOM 1501 N N . GLU A 1 189 ? 19.058 3.935 4.479 1.00 76.25 189 GLU A N 1
ATOM 1502 C CA . GLU A 1 189 ? 18.366 3.621 5.724 1.00 76.25 189 GLU A CA 1
ATOM 1503 C C . GLU A 1 189 ? 16.973 3.070 5.412 1.00 76.25 189 GLU A C 1
ATOM 1505 O O . GLU A 1 189 ? 16.249 3.588 4.558 1.00 76.25 189 GLU A O 1
ATOM 1510 N N . MET A 1 190 ? 16.599 2.011 6.115 1.00 78.31 190 MET A N 1
ATOM 1511 C CA . MET A 1 190 ? 15.320 1.337 6.017 1.00 78.31 190 MET A CA 1
ATOM 1512 C C . MET A 1 190 ? 14.767 1.121 7.421 1.00 78.31 190 MET A C 1
ATOM 1514 O O . MET A 1 190 ? 15.394 0.475 8.258 1.00 78.31 190 MET A O 1
ATOM 1518 N N . ASP A 1 191 ? 13.555 1.617 7.634 1.00 83.69 191 ASP A N 1
ATOM 1519 C CA . ASP A 1 191 ? 12.749 1.415 8.826 1.00 83.69 191 ASP A CA 1
ATOM 1520 C C . ASP A 1 191 ? 11.513 0.589 8.464 1.00 83.69 191 ASP A C 1
ATOM 1522 O O . ASP A 1 191 ? 10.677 0.994 7.653 1.00 83.69 191 ASP A O 1
ATOM 1526 N N . VAL A 1 192 ? 11.361 -0.571 9.093 1.00 85.69 192 VAL A N 1
ATOM 1527 C CA . VAL A 1 192 ? 10.212 -1.458 8.909 1.00 85.69 192 VAL A CA 1
ATOM 1528 C C . VAL A 1 192 ? 9.499 -1.608 10.236 1.00 85.69 192 VAL A C 1
ATOM 1530 O O . VAL A 1 192 ? 10.052 -2.129 11.189 1.00 85.69 192 VAL A O 1
ATOM 1533 N N . THR A 1 193 ? 8.251 -1.164 10.315 1.00 87.56 193 THR A N 1
ATOM 1534 C CA . THR A 1 193 ? 7.394 -1.411 11.475 1.00 87.56 193 THR A CA 1
ATOM 1535 C C . THR A 1 193 ? 6.381 -2.487 11.118 1.00 87.56 193 THR A C 1
ATOM 1537 O O . THR A 1 193 ? 5.426 -2.216 10.385 1.00 87.56 193 THR A O 1
ATOM 1540 N N . LEU A 1 194 ? 6.605 -3.713 11.586 1.00 86.50 194 LEU A N 1
ATOM 1541 C CA . LEU A 1 194 ? 5.718 -4.845 11.351 1.00 86.50 194 LEU A CA 1
ATOM 1542 C C . LEU A 1 194 ? 5.903 -5.916 12.443 1.00 86.50 194 LEU A C 1
ATOM 1544 O O . LEU A 1 194 ? 7.017 -6.405 12.609 1.00 86.50 194 LEU A O 1
ATOM 1548 N N . PRO A 1 195 ? 4.829 -6.365 13.118 1.00 88.50 195 PRO A N 1
ATOM 1549 C CA . PRO A 1 195 ? 3.465 -5.825 13.086 1.00 88.50 195 PRO A CA 1
ATOM 1550 C C . PRO A 1 195 ? 3.299 -4.543 13.927 1.00 88.50 195 PRO A C 1
ATOM 1552 O O . PRO A 1 195 ? 3.921 -4.398 14.974 1.00 88.50 195 PRO A O 1
ATOM 1555 N N . ASP A 1 196 ? 2.413 -3.642 13.492 1.00 90.88 196 ASP A N 1
ATOM 1556 C CA . ASP A 1 196 ? 1.802 -2.581 14.309 1.00 90.88 196 ASP A CA 1
ATOM 1557 C C . ASP A 1 196 ? 0.310 -2.898 14.473 1.00 90.88 196 ASP A C 1
ATOM 1559 O O . ASP A 1 196 ? -0.510 -2.636 13.590 1.00 90.88 196 ASP A O 1
ATOM 1563 N N . MET A 1 197 ? -0.023 -3.555 15.579 1.00 93.38 197 MET A N 1
ATOM 1564 C CA . MET A 1 197 ? -1.358 -4.024 15.915 1.00 93.38 197 MET A CA 1
ATOM 1565 C C . MET A 1 197 ? -1.949 -3.188 17.048 1.00 93.38 197 MET A C 1
ATOM 1567 O O . MET A 1 197 ? -1.305 -2.952 18.063 1.00 93.38 197 MET A O 1
ATOM 1571 N N . SER A 1 198 ? -3.217 -2.819 16.919 1.00 93.00 198 SER A N 1
ATOM 1572 C CA . SER A 1 198 ? -4.024 -2.212 17.973 1.00 93.00 198 SER A CA 1
ATOM 1573 C C . SER A 1 198 ? -5.300 -3.021 18.183 1.00 93.00 198 SER A C 1
ATOM 1575 O O . SER A 1 198 ? -5.974 -3.406 17.232 1.00 93.00 198 SER A O 1
ATOM 1577 N N . LEU A 1 199 ? -5.640 -3.290 19.435 1.00 93.69 199 LEU A N 1
ATOM 1578 C CA . LEU A 1 199 ? -6.886 -3.912 19.852 1.00 93.69 199 LEU A CA 1
ATOM 1579 C C . LEU A 1 199 ? -7.543 -2.988 20.867 1.00 93.69 199 LEU A C 1
ATOM 1581 O O . LEU A 1 199 ? -6.997 -2.740 21.938 1.00 93.69 199 LEU A O 1
ATOM 1585 N N . THR A 1 200 ? -8.717 -2.471 20.541 1.00 92.62 200 THR A N 1
ATOM 1586 C CA . THR A 1 200 ? -9.444 -1.546 21.408 1.00 92.62 200 THR A CA 1
ATOM 1587 C C . THR A 1 200 ? -10.821 -2.099 21.724 1.00 92.62 200 THR A C 1
ATOM 1589 O O . THR A 1 200 ? -11.469 -2.718 20.883 1.00 92.62 200 THR A O 1
ATOM 1592 N N . MET A 1 201 ? -11.268 -1.891 22.956 1.00 92.44 201 MET A N 1
ATOM 1593 C CA . MET A 1 201 ? -12.611 -2.204 23.414 1.00 92.44 201 MET A CA 1
ATOM 1594 C C . MET A 1 201 ? -13.312 -0.904 23.780 1.00 92.44 201 MET A C 1
ATOM 1596 O O . MET A 1 201 ? -12.870 -0.181 24.678 1.00 92.44 201 MET A O 1
ATOM 1600 N N . ASN A 1 202 ? -14.420 -0.632 23.098 1.00 88.62 202 ASN A N 1
ATOM 1601 C CA . ASN A 1 202 ? -15.334 0.441 23.446 1.00 88.62 202 ASN A CA 1
ATOM 1602 C C . ASN A 1 202 ? -15.793 0.287 24.895 1.00 88.62 202 ASN A C 1
ATOM 1604 O O . ASN A 1 202 ? -15.956 -0.823 25.403 1.00 88.62 202 ASN A O 1
ATOM 1608 N N . ARG A 1 203 ? -16.023 1.425 25.549 1.00 87.12 203 ARG A N 1
ATOM 1609 C CA . ARG A 1 203 ? -16.459 1.466 26.941 1.00 87.12 203 ARG A CA 1
ATOM 1610 C C . ARG A 1 203 ?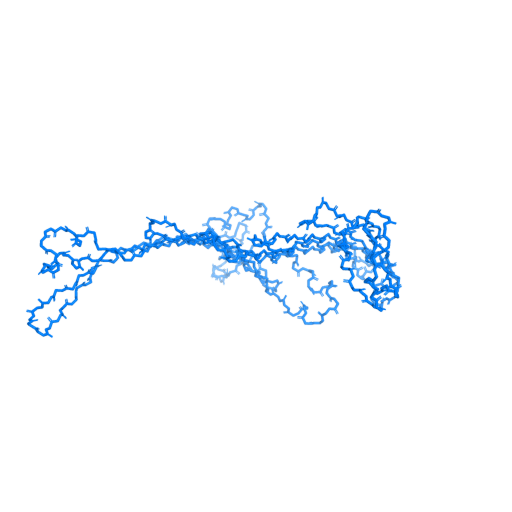 -17.753 0.666 27.127 1.00 87.12 203 ARG A C 1
ATOM 1612 O O . ARG A 1 203 ? -18.760 0.961 26.484 1.00 87.12 203 ARG A O 1
ATOM 1619 N N . ILE A 1 204 ? -17.726 -0.294 28.046 1.00 88.12 204 ILE A N 1
ATOM 1620 C CA . ILE A 1 204 ? -18.892 -1.067 28.483 1.00 88.12 204 ILE A CA 1
ATOM 1621 C C . ILE A 1 204 ? -19.171 -0.828 29.966 1.00 88.12 204 ILE A C 1
ATOM 1623 O O . ILE A 1 204 ? -18.264 -0.517 30.735 1.00 88.12 204 ILE A O 1
ATOM 1627 N N . TYR A 1 205 ? -20.431 -0.992 30.362 1.00 88.31 205 TYR A N 1
ATOM 1628 C CA . TYR A 1 205 ? -20.880 -0.892 31.751 1.00 88.31 205 TYR A CA 1
ATOM 1629 C C . TYR A 1 205 ? -21.346 -2.274 32.221 1.00 88.31 205 TYR A C 1
ATOM 1631 O O . TYR A 1 205 ? -22.544 -2.553 32.175 1.00 88.31 205 TYR A O 1
ATOM 1639 N N . PRO A 1 206 ? -20.423 -3.168 32.618 1.00 83.25 206 PRO A N 1
ATOM 1640 C CA . PRO A 1 206 ? -20.745 -4.575 32.870 1.00 83.25 206 PRO A CA 1
ATOM 1641 C C . PRO A 1 206 ? -21.756 -4.767 34.008 1.00 83.25 206 PRO A C 1
ATOM 1643 O O . PRO A 1 206 ? -22.480 -5.753 34.025 1.00 83.25 206 PRO A O 1
ATOM 1646 N N . LEU A 1 207 ? -21.835 -3.812 34.938 1.00 82.31 207 LEU A N 1
ATOM 1647 C CA . LEU A 1 207 ? -22.716 -3.867 36.104 1.00 82.31 207 LEU A CA 1
ATOM 1648 C C . LEU A 1 207 ? -23.995 -3.033 35.938 1.00 82.31 207 LEU A C 1
ATOM 1650 O O . LEU A 1 207 ? -24.722 -2.860 36.906 1.00 82.31 207 LEU A O 1
ATOM 1654 N N . LYS A 1 208 ? -24.291 -2.498 34.744 1.00 80.56 208 LYS A N 1
ATOM 1655 C CA . LYS A 1 208 ? -25.433 -1.587 34.531 1.00 80.56 208 LYS A CA 1
ATOM 1656 C C . LYS A 1 208 ? -26.783 -2.187 34.951 1.00 80.56 208 LYS A C 1
ATOM 1658 O O . LYS A 1 208 ? -27.627 -1.456 35.473 1.00 80.56 208 LYS A O 1
ATOM 1663 N N . ASP A 1 209 ? -26.955 -3.488 34.730 1.00 75.38 209 ASP A N 1
ATOM 1664 C CA . ASP A 1 209 ? -28.215 -4.212 34.945 1.00 75.38 209 ASP A CA 1
ATOM 1665 C C . ASP A 1 209 ? -28.238 -5.000 36.268 1.00 75.38 209 ASP A C 1
ATOM 1667 O O . ASP A 1 209 ? -29.183 -5.736 36.548 1.00 75.38 209 ASP A O 1
ATOM 1671 N N . VAL A 1 210 ? -27.212 -4.843 37.112 1.00 74.50 210 VAL A N 1
ATOM 1672 C CA . VAL A 1 210 ? -27.163 -5.479 38.432 1.00 74.50 210 VAL A CA 1
ATOM 1673 C C . VAL A 1 210 ? -27.925 -4.602 39.436 1.00 74.50 210 VAL A C 1
ATOM 1675 O O . VAL A 1 210 ? -27.594 -3.440 39.662 1.00 74.50 210 VAL A O 1
ATOM 1678 N N . GLY A 1 211 ? -28.967 -5.151 40.066 1.00 69.12 211 GLY A N 1
ATOM 1679 C CA . GLY A 1 211 ? -29.741 -4.459 41.105 1.00 69.12 211 GLY A CA 1
ATOM 1680 C C . GLY A 1 211 ? -30.726 -3.401 40.581 1.00 69.12 211 GLY A C 1
ATOM 1681 O O . GLY A 1 211 ? -31.218 -3.475 39.458 1.00 69.12 211 GLY A O 1
ATOM 1682 N N . LYS A 1 212 ? -31.079 -2.412 41.419 1.00 61.41 212 LYS A N 1
ATOM 1683 C CA . LYS A 1 212 ? -32.028 -1.348 41.038 1.00 61.41 212 LYS A CA 1
ATOM 1684 C C . LYS A 1 212 ? -31.371 -0.389 40.039 1.00 61.41 212 LYS A C 1
ATOM 1686 O O . LYS A 1 212 ? -30.426 0.325 40.380 1.00 61.41 212 LYS A O 1
ATOM 1691 N N . THR A 1 213 ? -31.912 -0.349 38.824 1.00 60.38 213 THR A N 1
ATOM 1692 C CA . THR A 1 213 ? -31.445 0.465 37.697 1.00 60.38 213 THR A CA 1
ATOM 1693 C C . THR A 1 213 ? -31.162 1.918 38.113 1.00 60.38 213 THR A C 1
ATOM 1695 O O . THR A 1 213 ? -32.019 2.611 38.660 1.00 60.38 213 THR A O 1
ATOM 1698 N N . GLY A 1 214 ? -29.937 2.389 37.853 1.00 58.41 214 GLY A N 1
ATOM 1699 C CA . GLY A 1 214 ? -29.584 3.816 37.861 1.00 58.41 214 GLY A CA 1
ATOM 1700 C C . GLY A 1 214 ? -29.241 4.501 39.195 1.00 58.41 214 GLY A C 1
ATOM 1701 O O . GLY A 1 214 ? -28.856 5.669 39.148 1.00 58.41 214 GLY A O 1
ATOM 1702 N N . LYS A 1 215 ? -29.328 3.843 40.364 1.00 64.19 215 LYS A N 1
ATOM 1703 C CA . LYS A 1 215 ? -29.100 4.523 41.667 1.00 64.19 215 LYS A CA 1
ATOM 1704 C C . LYS A 1 215 ? -27.799 4.188 42.396 1.00 64.19 215 LYS A C 1
ATOM 1706 O O . LYS A 1 215 ? -27.434 4.909 43.319 1.00 64.19 215 LYS A O 1
ATOM 1711 N N . THR A 1 216 ? -27.090 3.141 42.003 1.00 72.69 216 THR A N 1
ATOM 1712 C CA . THR A 1 216 ? -25.882 2.687 42.700 1.00 72.69 216 THR A CA 1
ATOM 1713 C C . THR A 1 216 ? -24.611 3.052 41.944 1.00 72.69 216 THR A C 1
ATOM 1715 O O . THR A 1 216 ? -24.577 3.102 40.715 1.00 72.69 216 THR A O 1
ATOM 1718 N N . TRP A 1 217 ? -23.545 3.329 42.696 1.00 71.69 217 TRP A N 1
ATOM 1719 C CA . TRP A 1 217 ? -22.240 3.721 42.160 1.00 71.69 217 TRP A CA 1
ATOM 1720 C C . TRP A 1 217 ? -21.622 2.636 41.264 1.00 71.69 217 TRP A C 1
ATOM 1722 O O . TRP A 1 217 ? -20.961 2.951 40.277 1.00 71.69 217 TRP A O 1
ATOM 1732 N N . TYR A 1 218 ? -21.895 1.360 41.560 1.00 74.00 218 TYR A N 1
ATOM 1733 C CA . TYR A 1 218 ? -21.365 0.232 40.798 1.00 74.00 218 TYR A CA 1
ATOM 1734 C C . TYR A 1 218 ? -21.976 0.115 39.389 1.00 74.00 218 TYR A C 1
ATOM 1736 O O . TYR A 1 218 ? -21.283 -0.299 38.466 1.00 74.00 218 TYR A O 1
ATOM 1744 N N . ASN A 1 219 ? -23.201 0.608 39.162 1.00 76.44 219 ASN A N 1
ATOM 1745 C CA . ASN A 1 219 ? -23.840 0.625 37.832 1.00 76.44 219 ASN A CA 1
ATOM 1746 C C . ASN A 1 219 ? -23.177 1.618 36.859 1.00 76.44 219 ASN A C 1
ATOM 1748 O O . ASN A 1 219 ? -23.463 1.607 35.662 1.00 76.44 219 ASN A O 1
ATOM 1752 N N . LYS A 1 220 ? -22.300 2.490 37.374 1.00 81.25 220 LYS A N 1
ATOM 1753 C CA . LYS A 1 220 ? -21.544 3.496 36.615 1.00 81.25 220 LYS A CA 1
ATOM 1754 C C . LYS A 1 220 ? -20.085 3.097 36.388 1.00 81.25 220 LYS A C 1
ATOM 1756 O O . LYS A 1 220 ? -19.341 3.872 35.787 1.00 81.25 220 LYS A O 1
ATOM 1761 N N . VAL A 1 221 ? -19.685 1.904 36.834 1.00 82.25 221 VAL A N 1
ATOM 1762 C CA . VAL A 1 221 ? -18.359 1.350 36.553 1.00 82.25 221 VAL A CA 1
ATOM 1763 C C . VAL A 1 221 ? -18.261 1.086 35.060 1.00 82.25 221 VAL A C 1
ATOM 1765 O O . VAL A 1 221 ? -19.021 0.298 34.497 1.00 82.25 221 VAL A O 1
ATOM 1768 N N . ALA A 1 222 ? -17.329 1.782 34.429 1.00 84.88 222 ALA A N 1
ATOM 1769 C CA . ALA A 1 222 ? -17.076 1.711 33.010 1.00 84.88 222 ALA A CA 1
ATOM 1770 C C . ALA A 1 222 ? -15.717 1.053 32.775 1.00 84.88 222 ALA A C 1
ATOM 1772 O O . ALA A 1 222 ? -14.703 1.502 33.315 1.00 84.88 222 ALA A O 1
ATOM 1773 N N . LEU A 1 223 ? -15.717 0.011 31.950 1.00 86.44 223 LEU A N 1
ATOM 1774 C CA . LEU A 1 223 ? -14.536 -0.748 31.571 1.00 86.44 223 LEU A CA 1
ATOM 1775 C C . LEU A 1 223 ? -14.216 -0.478 30.102 1.00 86.44 223 LEU A C 1
ATOM 1777 O O . LEU A 1 223 ? -15.098 -0.539 29.245 1.00 86.44 223 LEU A O 1
ATOM 1781 N N . SER A 1 224 ? -12.951 -0.215 29.807 1.00 87.38 224 SER A N 1
ATOM 1782 C CA . SER A 1 224 ? -12.427 -0.125 28.442 1.00 87.38 224 SER A CA 1
ATOM 1783 C C . SER A 1 224 ? -11.069 -0.811 28.367 1.00 87.38 224 SER A C 1
ATOM 1785 O O . SER A 1 224 ? -10.413 -0.997 29.387 1.00 87.38 224 SER A O 1
ATOM 1787 N N . TYR A 1 225 ? -10.658 -1.209 27.166 1.00 88.94 225 TYR A N 1
ATOM 1788 C CA . TYR A 1 225 ? -9.384 -1.892 26.936 1.00 88.94 225 TYR A CA 1
ATOM 1789 C C . TYR A 1 225 ? -8.679 -1.279 25.730 1.00 88.94 225 TYR A C 1
ATOM 1791 O O . TYR A 1 225 ? -9.310 -1.003 24.710 1.00 88.94 225 TYR A O 1
ATOM 1799 N N . ASN A 1 226 ? -7.372 -1.079 25.835 1.00 89.38 226 ASN A N 1
ATOM 1800 C CA . ASN A 1 226 ? -6.516 -0.654 24.740 1.00 89.38 226 ASN A CA 1
ATOM 1801 C C . ASN A 1 226 ? -5.211 -1.454 24.797 1.00 89.38 226 ASN A C 1
ATOM 1803 O O . ASN A 1 226 ? -4.456 -1.349 25.759 1.00 89.38 226 ASN A O 1
ATOM 1807 N N . GLY A 1 227 ? -4.959 -2.272 23.784 1.00 90.81 227 GLY A N 1
ATOM 1808 C CA . GLY A 1 227 ? -3.715 -3.004 23.594 1.00 90.81 227 GLY A CA 1
ATOM 1809 C C . GLY A 1 227 ? -3.059 -2.573 22.293 1.00 90.81 227 GLY A C 1
ATOM 1810 O O . GLY A 1 227 ? -3.722 -2.496 21.263 1.00 90.81 227 GLY A O 1
ATOM 1811 N N . THR A 1 228 ? -1.762 -2.311 22.324 1.00 90.31 228 THR A N 1
A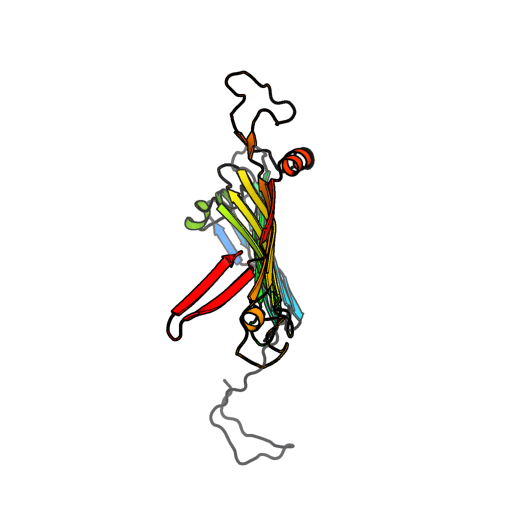TOM 1812 C CA . THR A 1 228 ? -0.943 -1.991 21.157 1.00 90.31 228 THR A CA 1
ATOM 1813 C C . THR A 1 228 ? 0.313 -2.849 21.169 1.00 90.31 228 THR A C 1
ATOM 1815 O O . THR A 1 228 ? 1.020 -2.911 22.176 1.00 90.31 228 THR A O 1
ATOM 1818 N N . LEU A 1 229 ? 0.599 -3.501 20.052 1.00 89.56 229 LEU A N 1
ATOM 1819 C CA . LEU A 1 229 ? 1.779 -4.322 19.832 1.00 89.56 229 LEU A CA 1
ATOM 1820 C C . LEU A 1 229 ? 2.504 -3.764 18.613 1.00 89.56 229 LEU A C 1
ATOM 1822 O O . LEU A 1 229 ? 1.949 -3.762 17.520 1.00 89.56 229 LEU A O 1
ATOM 1826 N N . THR A 1 230 ? 3.725 -3.289 18.807 1.00 89.00 230 THR A N 1
ATOM 1827 C CA . THR A 1 230 ? 4.520 -2.641 17.764 1.00 89.00 230 THR A CA 1
ATOM 1828 C C . THR A 1 230 ? 5.901 -3.267 17.715 1.00 89.00 230 THR A C 1
ATOM 1830 O O . THR A 1 230 ? 6.601 -3.292 18.725 1.00 89.00 230 THR A O 1
ATOM 1833 N N . ASN A 1 231 ? 6.317 -3.727 16.544 1.00 86.69 231 ASN A N 1
ATOM 1834 C CA . ASN A 1 231 ? 7.689 -4.147 16.284 1.00 86.69 231 ASN A CA 1
ATOM 1835 C C . ASN A 1 231 ? 8.290 -3.223 15.226 1.00 86.69 231 ASN A C 1
ATOM 1837 O O . ASN A 1 231 ? 7.700 -3.063 14.156 1.00 86.69 231 ASN A O 1
ATOM 1841 N N . ARG A 1 232 ? 9.439 -2.611 15.532 1.00 85.25 232 ARG A N 1
ATOM 1842 C CA . ARG A 1 232 ? 10.219 -1.792 14.604 1.00 85.25 232 ARG A CA 1
ATOM 1843 C C . ARG A 1 232 ? 11.598 -2.407 14.382 1.00 85.25 232 ARG A C 1
ATOM 1845 O O . ARG A 1 232 ? 12.392 -2.532 15.305 1.00 85.25 232 ARG A O 1
ATOM 1852 N N . LEU A 1 233 ? 11.901 -2.671 13.125 1.00 82.94 233 LEU A N 1
ATOM 1853 C CA . LEU A 1 233 ? 13.191 -3.075 12.590 1.00 82.94 233 LEU A CA 1
ATOM 1854 C C . LEU A 1 233 ? 13.830 -1.873 11.896 1.00 82.94 233 LEU A C 1
ATOM 1856 O O . LEU A 1 233 ? 13.157 -1.150 11.160 1.00 82.94 233 LEU A O 1
ATOM 1860 N N . THR A 1 234 ? 15.126 -1.670 12.098 1.00 80.62 234 THR A N 1
ATOM 1861 C CA . THR A 1 234 ? 15.904 -0.660 11.377 1.00 80.62 234 THR A CA 1
ATOM 1862 C C . THR A 1 234 ? 17.231 -1.269 10.944 1.00 80.62 234 THR A C 1
ATOM 1864 O O . THR A 1 234 ? 17.807 -2.077 11.669 1.00 80.62 234 THR A O 1
ATOM 1867 N N . ASN A 1 235 ? 17.707 -0.937 9.745 1.00 74.44 235 ASN A N 1
ATOM 1868 C CA . ASN A 1 235 ? 19.014 -1.403 9.258 1.00 74.44 235 ASN A CA 1
ATOM 1869 C C . ASN A 1 235 ? 20.175 -0.473 9.651 1.00 74.44 235 ASN A C 1
ATOM 1871 O O . ASN A 1 235 ? 21.323 -0.731 9.283 1.00 74.44 235 ASN A O 1
ATOM 1875 N N . LYS A 1 236 ? 19.869 0.607 10.374 1.00 75.19 236 LYS A N 1
ATOM 1876 C CA . LYS A 1 236 ? 20.842 1.488 11.005 1.00 75.19 236 LYS A CA 1
ATOM 1877 C C . LYS A 1 236 ? 21.248 0.873 12.338 1.00 75.19 236 LYS A C 1
ATOM 1879 O O . LYS A 1 236 ? 20.475 0.892 13.293 1.00 75.19 236 LYS A O 1
ATOM 1884 N N . VAL A 1 237 ? 22.444 0.298 12.383 1.00 68.38 237 VAL A N 1
ATOM 1885 C CA . VAL A 1 237 ? 22.989 -0.333 13.589 1.00 68.38 237 VAL A CA 1
ATOM 1886 C C . VAL A 1 237 ? 24.284 0.360 14.005 1.00 68.38 237 VAL A C 1
ATOM 1888 O O . VAL A 1 237 ? 25.037 0.804 13.136 1.00 68.38 237 VAL A O 1
ATOM 1891 N N . PRO A 1 238 ? 24.583 0.446 15.310 1.00 65.75 238 PRO A N 1
ATOM 1892 C CA . PRO A 1 238 ? 25.871 0.960 15.757 1.00 65.75 238 PRO A CA 1
ATOM 1893 C C . PRO A 1 238 ? 27.006 0.069 15.227 1.00 65.75 238 PRO A C 1
ATOM 1895 O O . PRO A 1 238 ? 26.885 -1.160 15.200 1.00 65.75 238 PRO A O 1
ATOM 1898 N N . LEU A 1 239 ? 28.120 0.683 14.818 1.00 61.53 239 LEU A N 1
ATOM 1899 C CA . LEU A 1 239 ? 29.280 0.018 14.205 1.00 61.53 239 LEU A CA 1
ATOM 1900 C C . LEU A 1 239 ? 29.836 -1.114 15.081 1.00 61.53 239 LEU A C 1
ATOM 1902 O O . LEU A 1 239 ? 30.322 -2.114 14.560 1.00 61.53 239 LEU A O 1
ATOM 1906 N N . SER A 1 240 ? 29.690 -1.003 16.403 1.00 60.12 240 SER A N 1
ATOM 1907 C CA . SER A 1 240 ? 30.079 -2.024 17.384 1.00 60.12 240 SER A CA 1
ATOM 1908 C C . SER A 1 240 ? 29.410 -3.390 17.195 1.00 60.12 240 SER A C 1
ATOM 1910 O O . SER A 1 240 ? 29.875 -4.382 17.752 1.00 60.12 240 SER A O 1
ATOM 1912 N N . LYS A 1 241 ? 28.329 -3.463 16.413 1.00 62.41 241 LYS A N 1
ATOM 1913 C CA . LYS A 1 241 ? 27.545 -4.684 16.194 1.00 62.41 241 LYS A CA 1
ATOM 1914 C C . LYS A 1 241 ? 27.545 -5.155 14.741 1.00 62.41 241 LYS A C 1
ATOM 1916 O O . LYS A 1 241 ? 26.810 -6.074 14.387 1.00 62.41 241 LYS A O 1
ATOM 1921 N N . VAL A 1 242 ? 28.379 -4.540 13.903 1.00 63.12 242 VAL A N 1
ATOM 1922 C CA . VAL A 1 242 ? 28.604 -4.959 12.520 1.00 63.12 242 VAL A CA 1
ATOM 1923 C C . VAL A 1 242 ? 29.626 -6.107 12.503 1.00 63.12 242 VAL A C 1
ATOM 1925 O O . VAL A 1 242 ? 30.753 -5.918 12.968 1.00 63.12 242 VAL A O 1
ATOM 1928 N N . PRO A 1 243 ? 29.287 -7.294 11.961 1.00 58.84 243 PRO A N 1
ATOM 1929 C CA . PRO A 1 243 ? 30.234 -8.403 11.858 1.00 58.84 243 PRO A CA 1
ATOM 1930 C C . PRO A 1 243 ? 31.474 -8.011 11.041 1.00 58.84 243 PRO A C 1
ATOM 1932 O O . PRO A 1 243 ? 31.357 -7.585 9.895 1.00 58.84 243 PRO A O 1
ATOM 1935 N N . GLY A 1 244 ? 32.665 -8.157 11.628 1.00 59.41 244 GLY A N 1
ATOM 1936 C CA . GLY A 1 244 ? 33.938 -7.841 10.967 1.00 59.41 244 GLY A CA 1
ATOM 1937 C C . GLY A 1 244 ? 34.319 -6.356 10.944 1.00 59.41 244 GLY A C 1
ATOM 1938 O O . GLY A 1 244 ? 35.316 -6.006 10.314 1.00 59.41 244 GLY A O 1
ATOM 1939 N N . ALA A 1 245 ? 33.574 -5.477 11.624 1.00 59.00 245 ALA A N 1
ATOM 1940 C CA . ALA A 1 245 ? 33.980 -4.084 11.775 1.00 59.00 245 ALA A CA 1
ATOM 1941 C C . ALA A 1 245 ? 35.177 -3.955 12.731 1.00 59.00 245 ALA A C 1
ATOM 1943 O O . ALA A 1 245 ? 35.174 -4.491 13.839 1.00 59.00 245 ALA A O 1
ATOM 1944 N N . VAL A 1 246 ? 36.198 -3.205 12.309 1.00 59.97 246 VAL A N 1
ATOM 1945 C CA . VAL A 1 246 ? 37.314 -2.816 13.178 1.00 59.97 246 VAL A CA 1
ATOM 1946 C C . VAL A 1 246 ? 36.826 -1.692 14.089 1.00 59.97 246 VAL A C 1
ATOM 1948 O O . VAL A 1 246 ? 36.619 -0.561 13.647 1.00 59.97 246 VAL A O 1
ATOM 1951 N N . ILE A 1 247 ? 36.609 -2.014 15.362 1.00 59.78 247 ILE A N 1
ATOM 1952 C CA . ILE A 1 247 ? 36.162 -1.056 16.374 1.00 59.78 247 ILE A CA 1
ATOM 1953 C C . ILE A 1 247 ? 37.402 -0.362 16.945 1.00 59.78 247 ILE A C 1
ATOM 1955 O O . ILE A 1 247 ? 38.226 -0.983 17.610 1.00 59.78 247 ILE A O 1
ATOM 1959 N N . THR A 1 248 ? 37.543 0.931 16.674 1.00 62.81 248 THR A N 1
ATOM 1960 C CA . THR A 1 248 ? 38.505 1.818 17.350 1.00 62.81 248 THR A CA 1
ATOM 1961 C C . THR A 1 248 ? 37.737 2.696 18.341 1.00 62.81 248 THR A C 1
ATOM 1963 O O . THR A 1 248 ? 36.582 3.020 18.068 1.00 62.81 248 THR A O 1
ATOM 1966 N N . GLU A 1 249 ? 38.355 3.142 19.442 1.00 56.81 249 GLU A N 1
ATOM 1967 C CA . GLU A 1 249 ? 37.719 4.016 20.456 1.00 56.81 249 GLU A CA 1
ATOM 1968 C C . GLU A 1 249 ? 37.064 5.283 19.860 1.00 56.81 249 GLU A C 1
ATOM 1970 O O . GLU A 1 249 ? 36.082 5.785 20.391 1.00 56.81 249 GLU A O 1
ATOM 1975 N N . GLN A 1 250 ? 37.535 5.770 18.705 1.00 56.41 250 GLN A N 1
ATOM 1976 C CA . GLN A 1 250 ? 36.944 6.914 17.989 1.00 56.41 250 GLN A CA 1
ATOM 1977 C C . GLN A 1 250 ? 35.700 6.583 17.136 1.00 56.41 250 GLN A C 1
ATOM 1979 O O . GLN A 1 250 ? 34.999 7.492 16.693 1.00 56.41 250 GLN A O 1
ATOM 1984 N N . ASN A 1 251 ? 35.432 5.303 16.864 1.00 53.03 251 ASN A N 1
ATOM 1985 C CA . ASN A 1 251 ? 34.402 4.843 15.923 1.00 53.03 251 ASN A CA 1
ATOM 1986 C C . ASN A 1 251 ? 33.300 3.989 16.575 1.00 53.03 251 ASN A C 1
ATOM 1988 O O . ASN A 1 251 ? 32.357 3.595 15.891 1.00 53.03 251 ASN A O 1
ATOM 1992 N N . GLN A 1 252 ? 33.399 3.718 17.877 1.00 51.00 252 GLN A N 1
ATOM 1993 C CA . GLN A 1 252 ? 32.496 2.836 18.623 1.00 51.00 252 GLN A CA 1
ATOM 1994 C C . GLN A 1 252 ? 31.017 3.278 18.588 1.00 51.00 252 GLN A C 1
ATOM 1996 O O . GLN A 1 252 ? 30.134 2.418 18.575 1.00 51.00 252 GLN A O 1
ATOM 2001 N N . ASP A 1 253 ? 30.764 4.587 18.469 1.00 54.19 253 ASP A N 1
ATOM 2002 C CA . ASP A 1 253 ? 29.423 5.198 18.455 1.00 54.19 253 ASP A CA 1
ATOM 2003 C C . ASP A 1 253 ? 28.926 5.601 17.054 1.00 54.19 253 ASP A C 1
ATOM 2005 O O . ASP A 1 253 ? 27.893 6.257 16.918 1.00 54.19 253 ASP A O 1
ATOM 2009 N N . ARG A 1 254 ? 29.655 5.260 15.982 1.00 56.84 254 ARG A N 1
ATOM 2010 C CA . ARG A 1 254 ? 29.206 5.589 14.620 1.00 56.84 254 ARG A CA 1
ATOM 2011 C C . ARG A 1 254 ? 28.143 4.605 14.158 1.00 56.84 254 ARG A C 1
ATOM 2013 O O . ARG A 1 254 ? 28.331 3.399 14.254 1.00 56.84 254 ARG A O 1
ATOM 2020 N N . ASP A 1 255 ? 27.060 5.104 13.581 1.00 59.00 255 ASP A N 1
ATOM 2021 C CA . ASP A 1 255 ? 26.049 4.250 12.964 1.00 59.00 255 ASP A CA 1
ATOM 2022 C C . ASP A 1 255 ? 26.496 3.783 11.575 1.00 59.00 255 ASP A C 1
ATOM 2024 O O . ASP A 1 255 ? 27.050 4.549 10.784 1.00 59.00 255 ASP A O 1
ATOM 2028 N N . SER A 1 256 ? 26.234 2.516 11.266 1.00 60.44 256 SER A N 1
ATOM 2029 C CA . SER A 1 256 ? 26.445 1.910 9.955 1.00 60.44 256 SER A CA 1
ATOM 2030 C C . SER A 1 256 ? 25.133 1.384 9.395 1.00 60.44 256 SER A C 1
ATOM 2032 O O . SER A 1 256 ? 24.319 0.786 10.099 1.00 60.44 256 SER A O 1
ATOM 2034 N N . VAL A 1 257 ? 24.933 1.604 8.100 1.00 58.00 257 VAL A N 1
ATOM 2035 C CA . VAL A 1 257 ? 23.751 1.137 7.378 1.00 58.00 257 VAL A CA 1
ATOM 2036 C C . VAL A 1 257 ? 24.092 -0.190 6.714 1.00 58.00 257 VAL A C 1
ATOM 2038 O O . VAL A 1 257 ? 24.884 -0.238 5.772 1.00 58.00 257 VAL A O 1
ATOM 2041 N N . LEU A 1 258 ? 23.513 -1.282 7.213 1.00 57.72 258 LEU A N 1
ATOM 2042 C CA . LEU A 1 258 ? 23.746 -2.609 6.649 1.00 57.72 258 LEU A CA 1
ATOM 2043 C C . LEU A 1 258 ? 22.928 -2.812 5.368 1.00 57.72 258 LEU A C 1
ATOM 2045 O O . LEU A 1 258 ? 21.724 -2.538 5.315 1.00 57.72 258 LEU A O 1
ATOM 2049 N N . ALA A 1 259 ? 23.581 -3.350 4.335 1.00 57.62 259 ALA A N 1
ATOM 2050 C CA . ALA A 1 259 ? 22.903 -3.803 3.127 1.00 57.62 259 ALA A CA 1
ATOM 2051 C C . ALA A 1 259 ? 21.998 -5.000 3.451 1.00 57.62 259 ALA A C 1
ATOM 2053 O O . ALA A 1 259 ? 22.406 -5.913 4.169 1.00 57.62 259 ALA A O 1
ATOM 2054 N N . ILE A 1 260 ? 20.788 -5.022 2.892 1.00 53.00 260 ILE A N 1
ATOM 2055 C CA . ILE A 1 260 ? 19.837 -6.118 3.094 1.00 53.00 260 ILE A CA 1
ATOM 2056 C C . ILE A 1 260 ? 20.269 -7.288 2.214 1.00 53.00 260 ILE A C 1
ATOM 2058 O O . ILE A 1 260 ? 19.979 -7.342 1.021 1.00 53.00 260 ILE A O 1
ATOM 2062 N N . ASN A 1 261 ? 20.993 -8.220 2.810 1.00 55.94 261 ASN A N 1
ATOM 2063 C CA . ASN A 1 261 ? 21.342 -9.497 2.213 1.00 55.94 261 ASN A CA 1
ATOM 2064 C C . ASN A 1 261 ? 21.116 -10.599 3.256 1.00 55.94 261 ASN A C 1
ATOM 2066 O O . ASN A 1 261 ? 20.971 -10.325 4.449 1.00 55.94 261 ASN A O 1
ATOM 2070 N N . SER A 1 262 ? 21.071 -11.853 2.814 1.00 53.28 262 SER A N 1
ATOM 2071 C CA . SER A 1 262 ? 20.865 -13.005 3.699 1.00 53.28 262 SER A CA 1
ATOM 2072 C C . SER A 1 262 ? 21.889 -13.095 4.837 1.00 53.28 262 SER A C 1
ATOM 2074 O O . SER A 1 262 ? 21.561 -13.633 5.889 1.00 53.28 262 SER A O 1
ATOM 2076 N N . ALA A 1 263 ? 23.086 -12.530 4.657 1.00 59.16 263 ALA A N 1
ATOM 2077 C CA . ALA A 1 263 ? 24.136 -12.494 5.672 1.00 59.16 263 ALA A CA 1
ATOM 2078 C C . ALA A 1 263 ? 23.880 -11.454 6.782 1.00 59.16 263 ALA A C 1
ATOM 2080 O O . ALA A 1 263 ? 24.217 -11.697 7.936 1.00 59.16 263 ALA A O 1
ATOM 2081 N N . ASN A 1 264 ? 23.246 -10.324 6.460 1.00 58.59 264 ASN A N 1
ATOM 2082 C CA . ASN A 1 264 ? 23.009 -9.215 7.388 1.00 58.59 264 ASN A CA 1
ATOM 2083 C C . ASN A 1 264 ? 21.607 -9.239 8.014 1.00 58.59 264 ASN A C 1
ATOM 2085 O O . ASN A 1 264 ? 21.377 -8.574 9.023 1.00 58.59 264 ASN A O 1
ATOM 2089 N N . LEU A 1 265 ? 20.669 -10.003 7.441 1.00 61.66 265 LEU A N 1
ATOM 2090 C CA . LEU A 1 265 ? 19.311 -10.153 7.973 1.00 61.66 265 LEU A CA 1
ATOM 2091 C C . LEU A 1 265 ? 19.279 -10.599 9.447 1.00 61.66 265 LEU A C 1
ATOM 2093 O O . LEU A 1 265 ? 18.537 -9.970 10.197 1.00 61.66 265 LEU A O 1
ATOM 2097 N N . PRO A 1 266 ? 20.070 -11.595 9.904 1.00 65.75 266 PRO A N 1
ATOM 2098 C CA . PRO A 1 266 ? 20.070 -11.998 11.313 1.00 65.75 266 PRO A CA 1
ATOM 2099 C C . PRO A 1 266 ? 20.426 -10.843 12.256 1.00 65.75 266 PRO A C 1
ATOM 2101 O O . PRO A 1 266 ? 19.717 -10.599 13.225 1.00 65.75 266 PRO A O 1
ATOM 2104 N N . VAL A 1 267 ? 21.449 -10.054 11.909 1.00 60.88 267 VAL A N 1
ATOM 2105 C CA . VAL A 1 267 ? 21.869 -8.887 12.699 1.00 60.88 267 VAL A CA 1
ATOM 2106 C C . VAL A 1 267 ? 20.771 -7.825 12.724 1.00 60.88 267 VAL A C 1
ATOM 2108 O O . VAL A 1 267 ? 20.504 -7.251 13.771 1.00 60.88 267 VAL A O 1
ATOM 2111 N N . ILE A 1 268 ? 20.082 -7.584 11.607 1.00 64.19 268 ILE A N 1
ATOM 2112 C CA . ILE A 1 268 ? 18.966 -6.626 11.549 1.00 64.19 268 ILE A CA 1
ATOM 2113 C C . ILE A 1 268 ? 17.779 -7.100 12.411 1.00 64.19 268 ILE A C 1
ATOM 2115 O O . ILE A 1 268 ? 17.145 -6.284 13.080 1.00 64.19 268 ILE A O 1
ATOM 2119 N N . PHE A 1 269 ? 17.492 -8.407 12.439 1.00 66.06 269 PHE A N 1
ATOM 2120 C CA . PHE A 1 269 ? 16.427 -8.985 13.268 1.00 66.06 269 PHE A CA 1
ATOM 2121 C C . PHE A 1 269 ? 16.754 -8.977 14.766 1.00 66.06 269 PHE A C 1
ATOM 2123 O O . PHE A 1 269 ? 15.862 -8.698 15.565 1.00 66.06 269 PHE A O 1
ATOM 2130 N N . ASP A 1 270 ? 18.013 -9.188 15.153 1.00 63.91 270 ASP A N 1
ATOM 2131 C CA . ASP A 1 270 ? 18.446 -9.098 16.557 1.00 63.91 270 ASP A CA 1
ATOM 2132 C C . ASP A 1 270 ? 18.334 -7.668 17.121 1.00 63.91 270 ASP A C 1
ATOM 2134 O O . ASP A 1 270 ? 18.286 -7.467 18.334 1.00 63.91 270 ASP A O 1
ATOM 2138 N N . HIS A 1 271 ? 18.246 -6.665 16.242 1.00 65.69 271 HIS A N 1
ATOM 2139 C CA . HIS A 1 271 ? 18.066 -5.250 16.585 1.00 65.69 271 HIS A CA 1
ATOM 2140 C C . HIS A 1 271 ? 16.615 -4.775 16.475 1.00 65.69 271 HIS A C 1
ATOM 2142 O O . HIS A 1 271 ? 16.345 -3.574 16.556 1.00 65.69 271 HIS A O 1
ATOM 2148 N N . ALA A 1 272 ? 15.671 -5.703 16.313 1.00 66.56 272 ALA A N 1
ATOM 2149 C CA . ALA A 1 272 ? 14.253 -5.394 16.348 1.00 66.56 272 ALA A CA 1
ATOM 2150 C C . ALA A 1 272 ? 13.865 -4.810 17.713 1.00 66.56 272 ALA A C 1
ATOM 2152 O O . ALA A 1 272 ? 13.999 -5.460 18.752 1.00 66.56 272 ALA A O 1
ATOM 2153 N N . ASN A 1 273 ? 13.324 -3.595 17.719 1.00 70.88 273 ASN A N 1
ATOM 2154 C CA . ASN A 1 273 ? 12.698 -3.036 18.903 1.00 70.88 273 ASN A CA 1
ATOM 2155 C C . ASN A 1 273 ? 11.254 -3.542 18.990 1.00 70.88 273 ASN A C 1
ATOM 2157 O O . ASN A 1 273 ? 10.371 -3.103 18.245 1.00 70.88 273 ASN A O 1
ATOM 2161 N N . ASN A 1 274 ? 11.034 -4.483 19.905 1.00 75.44 274 ASN A N 1
ATOM 2162 C CA . ASN A 1 274 ? 9.733 -5.073 20.185 1.00 75.44 274 ASN A CA 1
ATOM 2163 C C . ASN A 1 274 ? 9.094 -4.379 21.391 1.00 75.44 274 ASN A C 1
ATOM 2165 O O . ASN A 1 274 ? 9.608 -4.454 22.504 1.00 75.44 274 ASN A O 1
ATOM 2169 N N . GLY A 1 275 ? 7.944 -3.740 21.180 1.00 73.38 275 GLY A N 1
ATOM 2170 C CA . GLY A 1 275 ? 7.170 -3.079 22.225 1.00 73.38 275 GLY A CA 1
ATOM 2171 C C . GLY A 1 275 ? 5.759 -3.648 22.328 1.00 73.38 275 GLY A C 1
ATOM 2172 O O . GLY A 1 275 ? 5.025 -3.710 21.340 1.00 73.38 275 GLY A O 1
ATOM 2173 N N . VAL A 1 276 ? 5.348 -4.019 23.541 1.00 74.81 276 VAL A N 1
ATOM 2174 C CA . VAL A 1 276 ? 3.959 -4.378 23.854 1.00 74.81 276 VAL A CA 1
ATOM 2175 C C . VAL A 1 276 ? 3.460 -3.451 24.948 1.00 74.81 276 VAL A C 1
ATOM 2177 O O . VAL A 1 276 ? 4.041 -3.382 26.027 1.00 74.81 276 VAL A O 1
ATOM 2180 N N . ARG A 1 277 ? 2.365 -2.743 24.685 1.00 72.94 277 ARG A N 1
ATOM 2181 C CA . ARG A 1 277 ? 1.701 -1.879 25.660 1.00 72.94 277 ARG A CA 1
ATOM 2182 C C . ARG A 1 277 ? 0.238 -2.274 25.751 1.00 72.94 277 ARG A C 1
ATOM 2184 O O . ARG A 1 277 ? -0.435 -2.405 24.739 1.00 72.94 277 ARG A O 1
ATOM 2191 N N . HIS A 1 278 ? -0.267 -2.445 26.962 1.00 71.88 278 HIS A N 1
ATOM 2192 C CA . HIS A 1 278 ? -1.690 -2.648 27.204 1.00 71.88 278 HIS A CA 1
ATOM 2193 C C . HIS A 1 278 ? -2.139 -1.762 28.362 1.00 71.88 278 HIS A C 1
ATOM 2195 O O . HIS A 1 278 ? -1.364 -1.453 29.263 1.00 71.88 278 HIS A O 1
ATOM 2201 N N . SER A 1 279 ? -3.381 -1.304 28.306 1.00 65.94 279 SER A N 1
ATOM 2202 C CA . SER A 1 279 ? -4.001 -0.449 29.307 1.00 65.94 279 SER A CA 1
ATOM 2203 C C . SER A 1 279 ? -5.474 -0.815 29.424 1.00 65.94 279 SER A C 1
ATOM 2205 O O . SER A 1 279 ? -6.171 -0.985 28.420 1.00 65.94 279 SER A O 1
ATOM 2207 N N . ILE A 1 280 ? -5.941 -0.950 30.662 1.00 70.75 280 ILE A N 1
ATOM 2208 C CA . ILE A 1 280 ? -7.328 -1.280 30.989 1.00 70.75 280 ILE A CA 1
ATOM 2209 C C . ILE A 1 280 ? -7.851 -0.188 31.921 1.00 70.75 280 ILE A C 1
ATOM 2211 O O . ILE A 1 280 ? -7.912 -0.409 33.126 1.00 70.75 280 ILE A O 1
ATOM 2215 N N . PRO A 1 281 ? -8.162 1.015 31.405 1.00 65.25 281 PRO A N 1
ATOM 2216 C CA . PRO A 1 281 ? -8.633 2.082 32.266 1.00 65.25 281 PRO A CA 1
ATOM 2217 C C . PRO A 1 281 ? -10.020 1.732 32.805 1.00 65.25 281 PRO A C 1
ATOM 2219 O O . PRO A 1 281 ? -10.956 1.452 32.037 1.00 65.25 281 PRO A O 1
ATOM 2222 N N . ILE A 1 282 ? -10.141 1.768 34.129 1.00 67.44 282 ILE A N 1
ATOM 2223 C CA . ILE A 1 282 ? -11.391 1.584 34.859 1.00 67.44 282 ILE A CA 1
ATOM 2224 C C . ILE A 1 282 ? -11.810 2.956 35.370 1.00 67.44 282 ILE A C 1
ATOM 2226 O O . ILE A 1 282 ? -11.087 3.621 36.105 1.00 67.44 282 ILE A O 1
ATOM 2230 N N . SER A 1 283 ? -13.002 3.404 34.988 1.00 73.88 283 SER A N 1
ATOM 2231 C CA . SER A 1 283 ? -13.531 4.686 35.457 1.00 73.88 283 SER A CA 1
ATOM 2232 C C . SER A 1 283 ? -14.883 4.493 36.112 1.00 73.88 283 SER A C 1
ATOM 2234 O O . SER A 1 283 ? -15.735 3.803 35.555 1.00 73.88 283 SER A O 1
ATOM 2236 N N . THR A 1 284 ? -15.117 5.155 37.238 1.00 68.00 284 THR A N 1
ATOM 2237 C CA . THR A 1 284 ? -16.440 5.222 37.862 1.00 68.00 284 THR A CA 1
ATOM 2238 C C . THR A 1 284 ? -16.801 6.669 38.168 1.00 68.00 284 THR A C 1
ATOM 2240 O O . THR A 1 284 ? -15.937 7.477 38.511 1.00 68.00 284 THR A O 1
ATOM 2243 N N . SER A 1 285 ? -18.078 7.019 38.013 1.00 60.22 285 SER A N 1
ATOM 2244 C CA . SER A 1 285 ? -18.608 8.315 38.433 1.00 60.22 285 SER A CA 1
ATOM 2245 C C . SER A 1 285 ? -19.567 8.118 39.600 1.00 60.22 285 SER A C 1
ATOM 2247 O O . SER A 1 285 ? -20.591 7.447 39.482 1.00 60.22 285 SER A O 1
ATOM 2249 N N . VAL A 1 286 ? -19.248 8.707 40.749 1.00 60.09 286 VAL A N 1
ATOM 2250 C CA . VAL A 1 286 ? -20.074 8.636 41.956 1.00 60.09 286 VAL A CA 1
ATOM 2251 C C . VAL A 1 286 ? -20.654 10.025 42.221 1.00 60.09 286 VAL A C 1
ATOM 2253 O O . VAL A 1 286 ? -19.897 10.988 42.338 1.00 60.09 286 VAL A O 1
ATOM 2256 N N . PRO A 1 287 ? -21.987 10.189 42.292 1.00 55.28 287 PRO A N 1
ATOM 2257 C CA . PRO A 1 287 ? -22.563 11.432 42.787 1.00 55.28 287 PRO A CA 1
ATOM 2258 C C . PRO A 1 287 ? -22.231 11.545 44.283 1.00 55.28 287 PRO A C 1
ATOM 2260 O O . PRO A 1 287 ? -22.682 10.720 45.071 1.00 55.28 287 PRO A O 1
ATOM 2263 N N . VAL A 1 288 ? -21.403 12.522 44.659 1.00 55.88 288 VAL A N 1
ATOM 2264 C CA . VAL A 1 288 ? -20.949 12.734 46.048 1.00 55.88 288 VAL A CA 1
ATOM 2265 C C . VAL A 1 288 ? -21.962 13.593 46.819 1.00 55.88 288 VAL A C 1
ATOM 2267 O O . VAL A 1 288 ? -22.137 13.412 48.018 1.00 55.88 288 VAL A O 1
ATOM 2270 N N . LEU A 1 289 ? -22.696 14.478 46.126 1.00 51.12 289 LEU A N 1
ATOM 2271 C CA . LEU A 1 289 ? -23.771 15.323 46.672 1.00 51.12 289 LEU A CA 1
ATOM 2272 C C . LEU A 1 289 ? -24.880 15.531 45.622 1.00 51.12 289 LEU A C 1
ATOM 2274 O O . LEU A 1 289 ? -24.671 15.264 44.440 1.00 51.12 289 LEU A O 1
ATOM 2278 N N . LYS A 1 290 ? -26.042 16.076 46.029 1.00 53.31 290 LYS A N 1
ATOM 2279 C CA . LYS A 1 290 ? -27.240 16.308 45.179 1.00 53.31 290 LYS A CA 1
ATOM 2280 C C . LYS A 1 290 ? -26.954 17.088 43.876 1.00 53.31 290 LYS A C 1
ATOM 2282 O O . LYS A 1 290 ? -27.728 16.969 42.932 1.00 53.31 290 LYS A O 1
ATOM 2287 N N . TYR A 1 291 ? -25.835 17.822 43.823 1.00 55.97 291 TYR A N 1
ATOM 2288 C CA . TYR A 1 291 ? -25.370 18.596 42.665 1.00 55.97 291 TYR A CA 1
ATOM 2289 C C . TYR A 1 291 ? -23.899 18.350 42.266 1.00 55.97 291 TYR A C 1
ATOM 2291 O O . TYR A 1 291 ? -23.422 18.992 41.336 1.00 55.97 291 TYR A O 1
ATOM 2299 N N . PHE A 1 292 ? -23.169 17.431 42.917 1.00 49.06 292 PHE A N 1
ATOM 2300 C CA . PHE A 1 292 ? -21.741 17.204 42.632 1.00 49.06 292 PHE A CA 1
ATOM 2301 C C . PHE A 1 292 ? -21.458 15.749 42.255 1.00 49.06 292 PHE A C 1
ATOM 2303 O O . PHE A 1 292 ? -21.816 14.821 42.983 1.00 49.06 292 PHE A O 1
ATOM 2310 N N . THR A 1 293 ? -20.775 15.556 41.124 1.00 55.22 293 THR A N 1
ATOM 2311 C CA . THR A 1 293 ? -20.325 14.243 40.639 1.00 55.22 293 THR A CA 1
ATOM 2312 C C . THR A 1 293 ? -18.807 14.163 40.741 1.00 55.22 293 THR A C 1
ATOM 2314 O O . THR A 1 293 ? -18.115 14.964 40.123 1.00 55.22 293 THR A O 1
ATOM 2317 N N . GLY A 1 294 ? -18.295 13.203 41.512 1.00 55.84 294 GLY A N 1
ATOM 2318 C CA . GLY A 1 294 ? -16.875 12.863 41.552 1.00 55.84 294 GLY A CA 1
ATOM 2319 C C . GLY A 1 294 ? -16.572 11.735 40.566 1.00 55.84 294 GLY A C 1
ATOM 2320 O O . GLY A 1 294 ? -17.320 10.760 40.485 1.00 55.84 294 GLY A O 1
ATOM 2321 N N . SER A 1 295 ? -15.492 11.859 39.801 1.00 54.84 295 SER A N 1
ATOM 2322 C CA . SER A 1 295 ? -14.997 10.814 38.897 1.00 54.84 295 SER A CA 1
ATOM 2323 C C . SER A 1 295 ? -13.678 10.255 39.415 1.00 54.84 295 SER A C 1
ATOM 2325 O O . SER A 1 295 ? -12.764 11.030 39.688 1.00 54.84 295 SER A O 1
ATOM 2327 N N . ALA A 1 296 ? -13.569 8.931 39.513 1.00 58.22 296 ALA A N 1
ATOM 2328 C CA . ALA A 1 296 ? -12.325 8.238 39.832 1.00 58.22 296 ALA A CA 1
ATOM 2329 C C . ALA A 1 296 ? -11.837 7.450 38.606 1.00 58.22 296 ALA A C 1
ATOM 2331 O O . ALA A 1 296 ? -12.646 6.827 37.907 1.00 58.22 296 ALA A O 1
ATOM 2332 N N . PHE A 1 297 ? -10.526 7.492 38.363 1.00 60.00 297 PHE A N 1
ATOM 2333 C CA . PHE A 1 297 ? -9.831 6.792 37.282 1.00 60.00 297 PHE A CA 1
ATOM 2334 C C . PHE A 1 297 ? -8.764 5.879 37.898 1.00 60.00 297 PHE A C 1
ATOM 2336 O O . PHE A 1 297 ? -8.007 6.335 38.754 1.00 60.00 297 PHE A O 1
ATOM 2343 N N . LEU A 1 298 ? -8.739 4.615 37.477 1.00 48.22 298 LEU A N 1
ATOM 2344 C CA . LEU A 1 298 ? -7.747 3.592 37.820 1.00 48.22 298 LEU A CA 1
ATOM 2345 C C . LEU A 1 298 ? -7.125 3.033 36.538 1.00 48.22 298 LEU A C 1
ATOM 2347 O O . LEU A 1 298 ? -7.885 2.840 35.555 1.00 48.22 298 LEU A O 1
#

Solvent-accessible surface area (backbone atoms only — not comparable to full-atom values): 16133 Å² total; per-residue (Å²): 128,52,69,68,47,70,48,60,60,94,89,42,77,47,92,61,66,40,77,61,55,84,76,84,72,82,77,69,81,67,57,44,77,37,75,55,47,75,53,76,39,98,90,46,38,44,34,42,31,65,23,38,41,35,43,54,80,48,100,41,36,39,36,37,41,30,34,31,42,29,73,69,67,31,38,34,42,38,40,40,32,44,36,45,42,89,80,47,33,38,34,40,38,34,42,37,38,35,39,44,58,48,91,46,95,88,45,88,54,70,46,77,23,38,37,40,39,35,43,35,46,50,44,76,75,92,57,55,61,44,54,38,34,42,39,45,49,62,43,68,61,27,39,74,74,68,56,90,46,77,77,49,50,69,59,43,66,38,61,23,40,40,38,38,36,37,47,45,82,100,49,57,40,34,39,39,39,33,36,40,37,39,34,30,52,80,73,58,38,37,42,35,33,58,56,36,34,37,41,36,32,53,77,39,48,88,36,39,81,60,73,70,74,90,76,52,55,62,39,41,34,32,45,31,40,43,35,40,38,39,26,38,33,39,33,65,39,48,33,73,72,43,90,88,55,87,76,44,92,92,44,47,84,40,73,38,62,54,68,93,41,86,86,42,45,61,61,32,59,76,54,44,48,75,47,78,51,74,49,65,52,39,36,34,52,37,73,78,47,102,86,41,73,46,74,52,81,84

Foldseek 3Di:
DDAWDFDDDPNRTDPDIDRDDDDPDPPDDDKDWFAWDWDADPVFGTKTWQTFIKADPDPFKIKTWIKMDTPNGKIKIKIKMWGDDVQFKTKIKMKMWIWDADPDPPDRDIDIKIWIWIWMFTRDPPFQKTKTWTATDIALCCQCPPDPDPVSVPPQKGKIKIKMKGDDPPFQKIKIWMWIWIAGSVQRKIKIKPTWMKIKGDKDQPCQPPDDHDDDQSNQKIKIKIKTKIKMFIQWDQLCQDPPRDDDPVRRRPTDRDDDDPVCVVSRVVPIDIDIDMDIKIKIWDQPDPPDIDIDID

Sequence (298 aa):
MTGPFNLNFSDVPTPLGFLFGIFPMPRRARSGVIFPKYGEERLRGFFLRDGGYYFDFSDYVNLSVTGELYSKGQYGLNAASQYKKRYGYTGNASFNMSQIPSQNLEDTSIVNSYWFRWSHTPDSKGKSGRFSASVNLGSSSYNQRVSTNYANVINSSFNSTVSYSKNFRNTPFSMGLSGRHQQNTVTNEMDVTLPDMSLTMNRIYPLKDVGKTGKTWYNKVALSYNGTLTNRLTNKVPLSKVPGAVITEQNQDRDSVLAINSANLPVIFDHANNGVRHSIPISTSVPVLKYFTGSAFL

Nearest PDB structures (foldseek):
  5dl6-assembly1_A  TM=3.829E-01  e=1.006E-02  Acinetobacter baumannii AB307-0294
  2y0k-assembly1_A  TM=4.408E-01  e=8.235E-02  Pseudomonas aeruginosa PAO1
  3szv-assembly1_A  TM=4.401E-01  e=1.058E-01  Pseudomonas aeruginosa
  3sy9-assembly1_A  TM=4.128E-01  e=1.502E-01  Pseudomonas aeruginosa
  4foz-assembly1_A  TM=2.017E-01  e=1.835E-01  Pseudomonas aeruginosa PAO1

Radius of gyration: 30.38 Å; Cα contacts (8 Å, |Δi|>4): 655; chains: 1; bounding box: 84×32×84 Å

Secondary structure (DSSP, 8-state):
-B-SEEEEETTEEEEEEES-B----------EEE--EEEEETTTEEEEEEEEEEEEEETTEEEEEEEEEETTS-EEEEEEEEEEETTTEEEEEEEEEEEEE-S-TT---EEEEEEEEEEEEE--TT-SEEEEEEEEEE-TTHHHHT-S-HHHHS--EEEEEEEEEEE-TTSSEEEEEEEEEEEETTT--EEEEEEEEEEEEEEE-TTTTSSSTT-SGGGG-EEEEEEEEEEEEESEEEGGGSTT----TTTTT-EEE---STTTHHHHHHT-EEEEEEE--EEEEEEEETTEEEEEE-

Mean predicted aligned error: 14.15 Å